Protein AF-A0A9J6H5M2-F1 (afdb_monomer_lite)

Structure (mmCIF, N/CA/C/O backbone):
data_AF-A0A9J6H5M2-F1
#
_entry.id   AF-A0A9J6H5M2-F1
#
loop_
_atom_site.group_PDB
_atom_site.id
_atom_site.type_symbol
_atom_site.label_atom_id
_atom_site.label_alt_id
_atom_site.label_comp_id
_atom_site.label_asym_id
_atom_site.label_entity_id
_atom_site.label_seq_id
_atom_site.pdbx_PDB_ins_code
_atom_site.Cartn_x
_atom_site.Cartn_y
_atom_site.Cartn_z
_atom_site.occupancy
_atom_site.B_iso_or_equiv
_atom_site.auth_seq_id
_atom_site.auth_comp_id
_atom_site.auth_asym_id
_atom_site.auth_atom_id
_atom_site.pdbx_PDB_model_num
ATOM 1 N N . MET A 1 1 ? 56.459 1.322 -5.179 1.00 40.41 1 MET A N 1
ATOM 2 C CA . MET A 1 1 ? 55.280 1.253 -4.292 1.00 40.41 1 MET A CA 1
ATOM 3 C C . MET A 1 1 ? 54.798 2.662 -3.998 1.00 40.41 1 MET A C 1
ATOM 5 O O . MET A 1 1 ? 55.482 3.377 -3.287 1.00 40.41 1 MET A O 1
ATOM 9 N N . ALA A 1 2 ? 53.670 3.079 -4.574 1.00 31.59 2 ALA A N 1
ATOM 10 C CA . ALA A 1 2 ? 53.018 4.339 -4.227 1.00 31.59 2 ALA A CA 1
ATOM 11 C C . ALA A 1 2 ? 51.504 4.102 -4.232 1.00 31.59 2 ALA A C 1
ATOM 13 O O . ALA A 1 2 ? 50.889 3.955 -5.286 1.00 31.59 2 ALA A O 1
ATOM 14 N N . ALA A 1 3 ? 50.929 3.979 -3.039 1.00 37.03 3 ALA A N 1
ATOM 15 C CA . ALA A 1 3 ? 49.495 3.879 -2.833 1.00 37.03 3 ALA A CA 1
ATOM 16 C C . ALA A 1 3 ? 48.961 5.279 -2.515 1.00 37.03 3 ALA A C 1
ATOM 18 O O . ALA A 1 3 ? 49.221 5.809 -1.440 1.00 37.03 3 ALA A O 1
ATOM 19 N N . VAL A 1 4 ? 48.202 5.872 -3.437 1.00 39.97 4 VAL A N 1
ATOM 20 C CA . VAL A 1 4 ? 47.340 7.019 -3.128 1.00 39.97 4 VAL A CA 1
ATOM 21 C C . VAL A 1 4 ? 45.908 6.593 -3.415 1.00 39.97 4 VAL A C 1
ATOM 23 O O . VAL A 1 4 ? 45.450 6.526 -4.555 1.00 39.97 4 VAL A O 1
ATOM 26 N N . VAL A 1 5 ? 45.219 6.232 -2.337 1.00 38.47 5 VAL A N 1
ATOM 27 C CA . VAL A 1 5 ? 43.799 5.891 -2.307 1.00 38.47 5 VAL A CA 1
ATOM 28 C C . VAL A 1 5 ? 42.996 7.153 -2.627 1.00 38.47 5 VAL A C 1
ATOM 30 O O . VAL A 1 5 ? 42.807 8.016 -1.774 1.00 38.47 5 VAL A O 1
ATOM 33 N N . LEU A 1 6 ? 42.489 7.273 -3.857 1.00 36.91 6 LEU A N 1
ATOM 34 C CA . LEU A 1 6 ? 41.469 8.270 -4.187 1.00 36.91 6 LEU A CA 1
ATOM 35 C C . LEU A 1 6 ? 40.118 7.822 -3.620 1.00 36.91 6 LEU A C 1
ATOM 37 O O . LEU A 1 6 ? 39.317 7.156 -4.282 1.00 36.91 6 LEU A O 1
ATOM 41 N N . LEU A 1 7 ? 39.857 8.227 -2.378 1.00 32.16 7 LEU A N 1
ATOM 42 C CA . LEU A 1 7 ? 38.536 8.204 -1.758 1.00 32.16 7 LEU A CA 1
ATOM 43 C C . LEU A 1 7 ? 37.583 9.090 -2.578 1.00 32.16 7 LEU A C 1
ATOM 45 O O . LEU A 1 7 ? 37.495 10.304 -2.400 1.00 32.16 7 LEU A O 1
ATOM 49 N N . ARG A 1 8 ? 36.836 8.472 -3.498 1.00 34.94 8 ARG A N 1
ATOM 50 C CA . ARG A 1 8 ? 35.700 9.100 -4.182 1.00 34.94 8 ARG A CA 1
ATOM 51 C C . ARG A 1 8 ? 34.577 9.338 -3.173 1.00 34.94 8 ARG A C 1
ATOM 53 O O . ARG A 1 8 ? 33.660 8.531 -3.041 1.00 34.94 8 ARG A O 1
ATOM 60 N N . HIS A 1 9 ? 34.632 10.465 -2.471 1.00 32.72 9 HIS A N 1
ATOM 61 C CA . HIS A 1 9 ? 33.506 10.964 -1.692 1.00 32.72 9 HIS A CA 1
ATOM 62 C C . HIS A 1 9 ? 32.355 11.310 -2.647 1.00 32.72 9 HIS A C 1
ATOM 64 O O . HIS A 1 9 ? 32.377 12.295 -3.386 1.00 32.72 9 HIS A O 1
ATOM 70 N N . SER A 1 10 ? 31.334 10.456 -2.670 1.00 35.69 10 SER A N 1
ATOM 71 C CA . SER A 1 10 ? 30.121 10.652 -3.454 1.00 35.69 10 SER A CA 1
ATOM 72 C C . SER A 1 10 ? 29.307 11.818 -2.884 1.00 35.69 10 SER A C 1
ATOM 74 O O . SER A 1 10 ? 28.484 11.636 -1.984 1.00 35.69 10 SER A O 1
ATOM 76 N N . ALA A 1 11 ? 29.514 13.021 -3.422 1.00 36.84 11 ALA A N 1
ATOM 77 C CA . ALA A 1 11 ? 28.692 14.188 -3.131 1.00 36.84 11 ALA A CA 1
ATOM 78 C C . ALA A 1 11 ? 27.231 13.914 -3.532 1.00 36.84 11 ALA A C 1
ATOM 80 O O . ALA A 1 11 ? 26.844 13.904 -4.706 1.00 36.84 11 ALA A O 1
ATOM 81 N N . ARG A 1 12 ? 26.392 13.650 -2.530 1.00 43.22 12 ARG A N 1
ATOM 82 C CA . ARG A 1 12 ? 24.959 13.387 -2.675 1.00 43.22 12 ARG A CA 1
ATOM 83 C C . ARG A 1 12 ? 24.252 14.702 -3.016 1.00 43.22 12 ARG A C 1
ATOM 85 O O . ARG A 1 12 ? 23.751 15.379 -2.125 1.00 43.22 12 ARG A O 1
ATOM 92 N N . ARG A 1 13 ? 24.202 15.060 -4.306 1.00 49.31 13 ARG A N 1
ATOM 93 C CA . ARG A 1 13 ? 23.516 16.262 -4.822 1.00 49.31 13 ARG A CA 1
ATOM 94 C C . ARG A 1 13 ? 22.038 16.263 -4.407 1.00 49.31 13 ARG A C 1
ATOM 96 O O . ARG A 1 13 ? 21.194 15.634 -5.050 1.00 49.31 13 ARG A O 1
ATOM 103 N N . ARG A 1 14 ? 21.707 16.953 -3.313 1.00 43.28 14 ARG A N 1
ATOM 104 C CA . ARG A 1 14 ? 20.325 17.324 -2.992 1.00 43.28 14 ARG A CA 1
ATOM 105 C C . ARG A 1 14 ? 19.957 18.481 -3.916 1.00 43.28 14 ARG A C 1
ATOM 107 O O . ARG A 1 14 ? 20.640 19.493 -3.957 1.00 43.28 14 ARG A O 1
ATOM 114 N N . ARG A 1 15 ? 18.896 18.290 -4.699 1.00 46.22 15 ARG A N 1
ATOM 115 C CA . ARG A 1 15 ? 18.306 19.318 -5.559 1.00 46.22 15 ARG A CA 1
ATOM 116 C C . ARG A 1 15 ? 17.826 20.468 -4.669 1.00 46.22 15 ARG A C 1
ATOM 118 O O . ARG A 1 15 ? 16.798 20.316 -4.012 1.00 46.22 15 ARG A O 1
ATOM 125 N N . VAL A 1 16 ? 18.564 21.574 -4.643 1.00 44.44 16 VAL A N 1
ATOM 126 C CA . VAL A 1 16 ? 18.082 22.849 -4.108 1.00 44.44 16 VAL A CA 1
ATOM 127 C C . VAL A 1 16 ? 16.912 23.263 -5.002 1.00 44.44 16 VAL A C 1
ATOM 129 O O . VAL A 1 16 ? 17.063 23.400 -6.214 1.00 44.44 16 VAL A O 1
ATOM 132 N N . ARG A 1 17 ? 15.703 23.327 -4.439 1.00 42.03 17 ARG A N 1
ATOM 133 C CA . ARG A 1 17 ? 14.585 24.017 -5.089 1.00 42.03 17 ARG A CA 1
ATOM 134 C C . ARG A 1 17 ? 14.909 25.499 -4.961 1.00 42.03 17 ARG A C 1
ATOM 136 O O . ARG A 1 17 ? 14.998 25.976 -3.837 1.00 42.03 17 ARG A O 1
ATOM 143 N N . SER A 1 18 ? 15.127 26.181 -6.080 1.00 39.88 18 SER A N 1
ATOM 144 C CA . SER A 1 18 ? 15.285 27.631 -6.113 1.00 39.88 18 SER A CA 1
ATOM 145 C C . SER A 1 18 ? 14.051 28.271 -5.474 1.00 39.88 18 SER A C 1
ATOM 147 O O . SER A 1 18 ? 12.960 28.233 -6.046 1.00 39.88 18 SER A O 1
ATOM 149 N N . LEU A 1 19 ? 14.209 28.804 -4.266 1.00 38.16 19 LEU A N 1
ATOM 150 C CA . LEU A 1 19 ? 13.326 29.847 -3.772 1.00 38.16 19 LEU A CA 1
ATOM 151 C C . LEU A 1 19 ? 13.597 31.051 -4.669 1.00 38.16 19 LEU A C 1
ATOM 153 O O . LEU A 1 19 ? 14.726 31.524 -4.750 1.00 38.16 19 LEU A O 1
ATOM 157 N N . THR A 1 20 ? 12.588 31.477 -5.417 1.00 43.81 20 THR A N 1
ATOM 158 C CA . THR A 1 20 ? 12.629 32.723 -6.176 1.00 43.81 20 THR A CA 1
ATOM 159 C C . THR A 1 20 ? 12.805 33.866 -5.184 1.00 43.81 20 THR A C 1
ATOM 161 O O . THR A 1 20 ? 11.858 34.238 -4.492 1.00 43.81 20 THR A O 1
ATOM 164 N N . TYR A 1 21 ? 14.025 34.380 -5.079 1.00 36.28 21 TYR A N 1
ATOM 165 C CA . TYR A 1 21 ? 14.314 35.608 -4.358 1.00 36.28 21 TYR A CA 1
ATOM 166 C C . TYR A 1 21 ? 13.694 36.765 -5.151 1.00 36.28 21 TYR A C 1
ATOM 168 O O . TYR A 1 21 ? 14.065 36.992 -6.301 1.00 36.28 21 TYR A O 1
ATOM 176 N N . ARG A 1 22 ? 12.698 37.449 -4.580 1.00 39.03 22 ARG A N 1
ATOM 177 C CA . ARG A 1 22 ? 12.180 38.725 -5.093 1.00 39.03 22 ARG A CA 1
ATOM 178 C C . ARG A 1 22 ? 12.925 39.829 -4.336 1.00 39.03 22 ARG A C 1
ATOM 180 O O . ARG A 1 22 ? 12.656 39.974 -3.145 1.00 39.03 22 ARG A O 1
ATOM 187 N N . PRO A 1 23 ? 13.841 40.589 -4.959 1.00 42.41 23 PRO A N 1
ATOM 188 C CA . PRO A 1 23 ? 14.429 41.740 -4.292 1.00 42.41 23 PRO A CA 1
ATOM 189 C C . PRO A 1 23 ? 13.372 42.846 -4.203 1.00 42.41 23 PRO A C 1
ATOM 191 O O . PRO A 1 23 ? 12.792 43.240 -5.216 1.00 42.41 23 PRO A O 1
ATOM 194 N N . LEU A 1 24 ? 13.112 43.335 -2.992 1.00 44.44 24 LEU A N 1
ATOM 195 C CA . LEU A 1 24 ? 12.464 44.627 -2.781 1.00 44.44 24 LEU A CA 1
ATOM 196 C C . LEU A 1 24 ? 13.496 45.698 -3.141 1.00 44.44 24 LEU A C 1
ATOM 198 O O . LEU A 1 24 ? 14.487 45.866 -2.437 1.00 44.44 24 LEU A O 1
ATOM 202 N N . VAL A 1 25 ? 13.296 46.362 -4.276 1.00 49.12 25 VAL A N 1
ATOM 203 C CA . VAL A 1 25 ? 14.146 47.465 -4.730 1.00 49.12 25 VAL A CA 1
ATOM 204 C C . VAL A 1 25 ? 13.827 48.688 -3.871 1.00 49.12 25 VAL A C 1
ATOM 206 O O . VAL A 1 25 ? 12.731 49.234 -3.973 1.00 49.12 25 VAL A O 1
ATOM 209 N N . THR A 1 26 ? 14.760 49.119 -3.024 1.00 50.75 26 THR A N 1
ATOM 210 C CA . THR A 1 26 ? 14.743 50.467 -2.440 1.00 50.75 26 THR A CA 1
ATOM 211 C C . THR A 1 26 ? 15.625 51.388 -3.297 1.00 50.75 26 THR A C 1
ATOM 213 O O . THR A 1 26 ? 16.707 50.974 -3.717 1.00 50.75 26 THR A O 1
ATOM 216 N N . PRO A 1 27 ? 15.180 52.614 -3.627 1.00 44.44 27 PRO A N 1
ATOM 217 C CA . PRO A 1 27 ? 15.902 53.482 -4.549 1.00 44.44 27 PRO A CA 1
ATOM 218 C C . PRO A 1 27 ? 16.948 54.318 -3.797 1.00 44.44 27 PRO A C 1
ATOM 220 O O . PRO A 1 27 ? 16.605 54.966 -2.811 1.00 44.44 27 PRO A O 1
ATOM 223 N N . GLY A 1 28 ? 18.205 54.344 -4.266 1.00 52.38 28 GLY A N 1
ATOM 224 C CA . GLY A 1 28 ? 19.137 55.405 -3.847 1.00 52.38 28 GLY A CA 1
ATOM 225 C C . GLY A 1 28 ? 20.641 55.124 -3.768 1.00 52.38 28 GLY A C 1
ATOM 226 O O . GLY A 1 28 ? 21.319 55.918 -3.130 1.00 52.38 28 GLY A O 1
ATOM 227 N N . TRP A 1 29 ? 21.196 54.061 -4.363 1.00 39.06 29 TRP A N 1
ATOM 228 C CA . TRP A 1 29 ? 22.641 53.776 -4.252 1.00 39.06 29 TRP A CA 1
ATOM 229 C C . TRP A 1 29 ? 23.302 53.656 -5.636 1.00 39.06 29 TRP A C 1
ATOM 231 O O . TRP A 1 29 ? 22.751 53.034 -6.545 1.00 39.06 29 TRP A O 1
ATOM 241 N N . SER A 1 30 ? 24.448 54.323 -5.804 1.00 47.09 30 SER A N 1
ATOM 242 C CA . SER A 1 30 ? 25.210 54.470 -7.052 1.00 47.09 30 SER A CA 1
ATOM 243 C C . SER A 1 30 ? 25.893 53.165 -7.500 1.00 47.09 30 SER A C 1
ATOM 245 O O . SER A 1 30 ? 26.251 52.303 -6.701 1.00 47.09 30 SER A O 1
ATOM 247 N N . LEU A 1 31 ? 26.074 53.016 -8.817 1.00 48.09 31 LEU A N 1
ATOM 248 C CA . LEU A 1 31 ? 26.410 51.768 -9.527 1.00 48.09 31 LEU A CA 1
ATOM 249 C C . LEU A 1 31 ? 27.858 51.243 -9.375 1.00 48.09 31 LEU A C 1
ATOM 251 O O . LEU A 1 31 ? 28.308 50.483 -10.230 1.00 48.09 31 LEU A O 1
ATOM 255 N N . GLN A 1 32 ? 28.609 51.601 -8.331 1.00 46.53 32 GLN A N 1
ATOM 256 C CA . GLN A 1 32 ? 30.026 51.202 -8.220 1.00 46.53 32 GLN A CA 1
ATOM 257 C C . GLN A 1 32 ? 30.377 50.237 -7.079 1.00 46.53 32 GLN A C 1
ATOM 259 O O . GLN A 1 32 ? 31.501 49.748 -7.054 1.00 46.53 32 GLN A O 1
ATOM 264 N N . GLU A 1 33 ? 29.422 49.823 -6.239 1.00 42.88 33 GLU A N 1
ATOM 265 C CA . GLU A 1 33 ? 29.666 48.815 -5.182 1.00 42.88 33 GLU A CA 1
ATOM 266 C C . GLU A 1 33 ? 28.840 47.520 -5.327 1.00 42.88 33 GLU A C 1
ATOM 268 O O . GLU A 1 33 ? 28.665 46.766 -4.376 1.00 42.88 33 GLU A O 1
ATOM 273 N N . PHE A 1 34 ? 28.354 47.197 -6.531 1.00 40.56 34 PHE A N 1
ATOM 274 C CA . PHE A 1 34 ? 27.584 45.963 -6.789 1.00 40.56 34 PHE A CA 1
ATOM 275 C C . PHE A 1 34 ? 28.420 44.792 -7.343 1.00 40.56 34 PHE A C 1
ATOM 277 O O . PHE A 1 34 ? 27.873 43.832 -7.888 1.00 40.56 34 PHE A O 1
ATOM 284 N N . VAL A 1 35 ? 29.751 44.855 -7.237 1.00 46.97 35 VAL A N 1
ATOM 285 C CA . VAL A 1 35 ? 30.671 43.905 -7.897 1.00 46.97 35 VAL A CA 1
ATOM 286 C C . VAL A 1 35 ? 31.413 43.020 -6.897 1.00 46.97 35 VAL A C 1
ATOM 288 O O . VAL A 1 35 ? 32.588 42.754 -7.070 1.00 46.97 35 VAL A O 1
ATOM 291 N N . VAL A 1 36 ? 30.765 42.503 -5.852 1.00 47.19 36 VAL A N 1
ATOM 292 C CA . VAL A 1 36 ? 31.319 41.356 -5.106 1.00 47.19 36 VAL A CA 1
ATOM 293 C C . VAL A 1 36 ? 30.171 40.563 -4.479 1.00 47.19 36 VAL A C 1
ATOM 295 O O . VAL A 1 36 ? 29.782 40.891 -3.378 1.00 47.19 36 VAL A O 1
ATOM 298 N N . ILE A 1 37 ? 29.566 39.609 -5.206 1.00 45.38 37 ILE A N 1
ATOM 299 C CA . ILE A 1 37 ? 29.144 38.223 -4.830 1.00 45.38 37 ILE A CA 1
ATOM 300 C C . ILE A 1 37 ? 28.354 37.645 -6.034 1.00 45.38 37 ILE A C 1
ATOM 302 O O . ILE A 1 37 ? 27.184 37.298 -5.936 1.00 45.38 37 ILE A O 1
ATOM 306 N N . HIS A 1 38 ? 28.968 37.548 -7.217 1.00 45.66 38 HIS A N 1
ATOM 307 C CA . HIS A 1 38 ? 28.384 36.806 -8.357 1.00 45.66 38 HIS A CA 1
ATOM 308 C C . HIS A 1 38 ? 29.426 35.933 -9.072 1.00 45.66 38 HIS A C 1
ATOM 310 O O . HIS A 1 38 ? 29.368 35.696 -10.272 1.00 45.66 38 HIS A O 1
ATOM 316 N N . GLY A 1 39 ? 30.405 35.425 -8.325 1.00 44.91 39 GLY A N 1
ATOM 317 C CA . GLY A 1 39 ? 31.439 34.535 -8.843 1.00 44.91 39 GLY A CA 1
ATOM 318 C C . GLY A 1 39 ? 31.276 33.121 -8.311 1.00 44.91 39 GLY A C 1
ATOM 319 O O . GLY A 1 39 ? 32.050 32.740 -7.449 1.00 44.91 39 GLY A O 1
ATOM 320 N N . LEU A 1 40 ? 30.241 32.397 -8.756 1.00 48.56 40 LEU A N 1
ATOM 321 C CA . LEU A 1 40 ? 30.150 30.924 -8.874 1.00 48.56 40 LEU A CA 1
ATOM 322 C C . LEU A 1 40 ? 28.710 30.541 -9.265 1.00 48.56 40 LEU A C 1
ATOM 324 O O . LEU A 1 40 ? 28.057 29.692 -8.652 1.00 48.56 40 LEU A O 1
ATOM 328 N N . GLU A 1 41 ? 28.192 31.164 -10.322 1.00 50.34 41 GLU A N 1
ATOM 329 C CA . GLU A 1 41 ? 27.005 30.653 -10.998 1.00 50.34 41 GLU A CA 1
ATOM 330 C C . GLU A 1 41 ? 27.421 29.349 -11.700 1.00 50.34 41 GLU A C 1
ATOM 332 O O . GLU A 1 41 ? 27.913 29.341 -12.826 1.00 50.34 41 GLU A O 1
ATOM 337 N N . CYS A 1 42 ? 27.304 28.220 -10.996 1.00 43.03 42 CYS A N 1
ATOM 338 C CA . CYS A 1 42 ? 27.499 26.889 -11.564 1.00 43.03 42 CYS A CA 1
ATOM 339 C C . CYS A 1 42 ? 26.363 26.585 -12.556 1.00 43.03 42 CYS A C 1
ATOM 341 O O . CYS A 1 42 ? 25.515 25.727 -12.302 1.00 43.03 42 CYS A O 1
ATOM 343 N N . THR A 1 43 ? 26.335 27.261 -13.702 1.00 59.34 43 THR A N 1
ATOM 344 C CA . THR A 1 43 ? 25.466 26.923 -14.834 1.00 59.34 43 THR A CA 1
ATOM 345 C C . THR A 1 43 ? 26.087 25.757 -15.595 1.00 59.34 43 THR A C 1
ATOM 347 O O . THR A 1 43 ? 26.459 25.842 -16.761 1.00 59.34 43 THR A O 1
ATOM 350 N N . ALA A 1 44 ? 26.226 24.618 -14.911 1.00 64.56 44 ALA A N 1
ATOM 351 C CA . ALA A 1 44 ? 26.579 23.381 -15.588 1.00 64.56 44 ALA A CA 1
ATOM 352 C C . ALA A 1 44 ? 25.546 23.147 -16.709 1.00 64.56 44 ALA A C 1
ATOM 354 O O . ALA A 1 44 ? 24.342 23.171 -16.419 1.00 64.56 44 ALA A O 1
ATOM 355 N N . PRO A 1 45 ? 25.976 22.930 -17.969 1.00 68.25 45 PRO A N 1
ATOM 356 C CA . PRO A 1 45 ? 25.050 22.727 -19.073 1.00 68.25 45 PRO A CA 1
ATOM 357 C C . PRO A 1 45 ? 24.117 21.559 -18.734 1.00 68.25 45 PRO A C 1
ATOM 359 O O . PRO A 1 45 ? 24.556 20.594 -18.092 1.00 68.25 45 PRO A O 1
ATOM 362 N N . PRO A 1 46 ? 22.826 21.620 -19.118 1.00 66.25 46 PRO A N 1
ATOM 363 C CA . PRO A 1 46 ? 21.876 20.570 -18.796 1.00 66.25 46 PRO A CA 1
ATOM 364 C C . PRO A 1 46 ? 22.395 19.249 -19.360 1.00 66.25 46 PRO A C 1
ATOM 366 O O . PRO A 1 46 ? 22.370 19.007 -20.566 1.00 66.25 46 PRO A O 1
ATOM 369 N N . THR A 1 47 ? 22.899 18.384 -18.477 1.00 72.88 47 THR A N 1
ATOM 370 C CA . THR A 1 47 ? 23.416 17.076 -18.868 1.00 72.88 47 THR A CA 1
ATOM 371 C C . THR A 1 47 ? 22.290 16.326 -19.570 1.00 72.88 47 THR A C 1
ATOM 373 O O . THR A 1 47 ? 21.258 16.047 -18.942 1.00 72.88 47 THR A O 1
ATOM 376 N N . LYS A 1 48 ? 22.467 15.999 -20.859 1.00 75.44 48 LYS A N 1
ATOM 377 C CA . LYS A 1 48 ? 21.538 15.127 -21.587 1.00 75.44 48 LYS A CA 1
ATOM 378 C C . LYS A 1 48 ? 21.386 13.846 -20.769 1.00 75.44 48 LYS A C 1
ATOM 380 O O . LYS A 1 48 ? 22.374 13.222 -20.383 1.00 75.44 48 LYS A O 1
ATOM 385 N N . ARG A 1 49 ? 20.148 13.484 -20.418 1.00 74.19 49 ARG A N 1
ATOM 386 C CA . ARG A 1 49 ? 19.908 12.267 -19.635 1.00 74.19 49 ARG A CA 1
ATOM 387 C C . ARG A 1 49 ? 20.366 11.073 -20.468 1.00 74.19 49 ARG A C 1
ATOM 389 O O . ARG A 1 49 ? 19.693 10.733 -21.430 1.00 74.19 49 ARG A O 1
ATOM 396 N N . ALA A 1 50 ? 21.452 10.419 -20.057 1.00 79.88 50 ALA A N 1
ATOM 397 C CA . ALA A 1 50 ? 21.933 9.194 -20.703 1.00 79.88 50 ALA A CA 1
ATOM 398 C C . ALA A 1 50 ? 20.883 8.070 -20.665 1.00 79.88 50 ALA A C 1
ATOM 400 O O . ALA A 1 50 ? 20.828 7.221 -21.544 1.00 79.88 50 ALA A O 1
ATOM 401 N N . VAL A 1 51 ? 20.024 8.078 -19.640 1.00 77.56 51 VAL A N 1
ATOM 402 C CA . VAL A 1 51 ? 18.934 7.118 -19.485 1.00 77.56 51 VAL A CA 1
ATOM 403 C C . VAL A 1 51 ? 17.661 7.867 -19.124 1.00 77.56 51 VAL A C 1
ATOM 405 O O . VAL A 1 51 ? 17.563 8.501 -18.070 1.00 77.56 51 VAL A O 1
ATOM 408 N N . TRP A 1 52 ? 16.657 7.767 -19.992 1.00 70.44 52 TRP A N 1
ATOM 409 C CA . TRP A 1 52 ? 15.332 8.322 -19.732 1.00 70.44 52 TRP A CA 1
ATOM 410 C C . TRP A 1 52 ? 14.604 7.561 -18.608 1.00 70.44 52 TRP A C 1
ATOM 412 O O . TRP A 1 52 ? 13.951 8.179 -17.761 1.00 70.44 52 TRP A O 1
ATOM 422 N N . MET A 1 53 ? 14.776 6.232 -18.536 1.00 71.12 53 MET A N 1
ATOM 423 C CA . MET A 1 53 ? 14.214 5.378 -17.486 1.00 71.12 53 MET A CA 1
ATOM 424 C C . MET A 1 53 ? 15.075 4.138 -17.218 1.00 71.12 53 MET A C 1
ATOM 426 O O . MET A 1 53 ? 15.395 3.380 -18.125 1.00 71.12 53 MET A O 1
ATOM 430 N N . ARG A 1 54 ? 15.402 3.889 -15.947 1.00 79.06 54 ARG A N 1
ATOM 431 C CA . ARG A 1 54 ? 16.049 2.640 -15.523 1.00 79.06 54 ARG A CA 1
ATOM 432 C C . ARG A 1 54 ? 14.998 1.537 -15.372 1.00 79.06 54 ARG A C 1
ATOM 434 O O . ARG A 1 54 ? 14.061 1.717 -14.587 1.00 79.06 54 ARG A O 1
ATOM 441 N N . LYS A 1 55 ? 15.173 0.405 -16.067 1.00 82.00 55 LYS A N 1
ATOM 442 C CA . LYS A 1 55 ? 14.358 -0.807 -15.870 1.00 82.00 55 LYS A CA 1
ATOM 443 C C . LYS A 1 55 ? 14.525 -1.289 -14.425 1.00 82.00 55 LYS A C 1
ATOM 445 O O . LYS A 1 55 ? 15.640 -1.334 -13.907 1.00 82.00 55 LYS A O 1
ATOM 450 N N . ARG A 1 56 ? 13.413 -1.589 -13.754 1.00 85.06 56 ARG A N 1
ATOM 451 C CA . ARG A 1 56 ? 13.395 -2.153 -12.395 1.00 85.06 56 ARG A CA 1
ATOM 452 C C . ARG A 1 56 ? 12.696 -3.501 -12.437 1.00 85.06 56 ARG A C 1
ATOM 454 O O . ARG A 1 56 ? 11.717 -3.631 -13.167 1.00 85.06 56 ARG A O 1
ATOM 461 N N . CYS A 1 57 ? 13.196 -4.463 -11.667 1.00 86.94 57 CYS A N 1
ATOM 462 C CA . CYS A 1 57 ? 12.559 -5.766 -11.525 1.00 86.94 57 CYS A CA 1
ATOM 463 C C . CYS A 1 57 ? 11.165 -5.593 -10.905 1.00 86.94 57 CYS A C 1
ATOM 465 O O . CYS A 1 57 ? 11.010 -4.859 -9.931 1.00 86.94 57 CYS A O 1
ATOM 467 N N . GLN A 1 58 ? 10.157 -6.218 -11.512 1.00 88.62 58 GLN A N 1
ATOM 468 C CA . GLN A 1 58 ? 8.759 -6.195 -11.062 1.00 88.62 58 GLN A CA 1
ATOM 469 C C . GLN A 1 58 ? 8.272 -7.599 -10.677 1.00 88.62 58 GLN A C 1
ATOM 471 O O . GLN A 1 58 ? 7.105 -7.761 -10.316 1.00 88.62 58 GLN A O 1
ATOM 476 N N . ASP A 1 59 ? 9.152 -8.598 -10.771 1.00 90.00 59 ASP A N 1
ATOM 477 C CA . ASP A 1 59 ? 8.801 -10.018 -10.736 1.00 90.00 59 ASP A CA 1
ATOM 478 C C . ASP A 1 59 ? 8.255 -10.436 -9.381 1.00 90.00 59 ASP A C 1
ATOM 480 O O . ASP A 1 59 ? 7.367 -11.279 -9.317 1.00 90.00 59 ASP A O 1
ATOM 484 N N . TRP A 1 60 ? 8.699 -9.790 -8.302 1.00 91.50 60 TRP A N 1
ATOM 485 C CA . TRP A 1 60 ? 8.134 -10.062 -6.990 1.00 91.50 60 TRP A CA 1
ATOM 486 C C . TRP A 1 60 ? 6.622 -9.817 -6.954 1.00 91.50 60 TRP A C 1
ATOM 488 O O . TRP A 1 60 ? 5.876 -10.684 -6.525 1.00 91.50 60 TRP A O 1
ATOM 498 N N . TRP A 1 61 ? 6.138 -8.690 -7.480 1.00 92.06 61 TRP A N 1
ATOM 499 C CA . TRP A 1 61 ? 4.693 -8.453 -7.542 1.00 92.06 61 TRP A CA 1
ATOM 500 C C . TRP A 1 61 ? 4.020 -9.307 -8.623 1.00 92.06 61 TRP A C 1
ATOM 502 O O . TRP A 1 61 ? 2.989 -9.921 -8.379 1.00 92.06 61 TRP A O 1
ATOM 512 N N . ASN A 1 62 ? 4.593 -9.328 -9.829 1.00 88.56 62 ASN A N 1
ATOM 513 C CA . ASN A 1 62 ? 3.924 -9.897 -11.000 1.00 88.56 62 ASN A CA 1
ATOM 514 C C . ASN A 1 62 ? 3.908 -11.431 -11.013 1.00 88.56 62 ASN A C 1
ATOM 516 O O . ASN A 1 62 ? 3.006 -12.010 -11.603 1.00 88.56 62 ASN A O 1
ATOM 520 N N . ARG A 1 63 ? 4.924 -12.078 -10.436 1.00 87.19 63 ARG A N 1
ATOM 521 C CA . ARG A 1 63 ? 5.090 -13.536 -10.449 1.00 87.19 63 ARG A CA 1
ATOM 522 C C . ARG A 1 63 ? 4.952 -14.111 -9.050 1.00 87.19 63 ARG A C 1
ATOM 524 O O . ARG A 1 63 ? 4.119 -14.980 -8.846 1.00 87.19 63 ARG A O 1
ATOM 531 N N . ILE A 1 64 ? 5.702 -13.594 -8.080 1.00 87.50 64 ILE A N 1
ATOM 532 C CA . ILE A 1 64 ? 5.744 -14.208 -6.745 1.00 87.50 64 ILE A CA 1
ATOM 533 C C . ILE A 1 64 ? 4.420 -13.976 -5.999 1.00 87.50 64 ILE A C 1
ATOM 535 O O . ILE A 1 64 ? 3.748 -14.933 -5.631 1.00 87.50 64 ILE A O 1
ATOM 539 N N . VAL A 1 65 ? 3.990 -12.724 -5.833 1.00 86.25 65 VAL A N 1
ATOM 540 C CA . VAL A 1 65 ? 2.747 -12.412 -5.101 1.00 86.25 65 VAL A CA 1
ATOM 541 C C . VAL A 1 65 ? 1.507 -12.918 -5.845 1.00 86.25 65 VAL A C 1
ATOM 543 O O . VAL A 1 65 ? 0.566 -13.395 -5.218 1.00 86.25 65 VAL A O 1
ATOM 546 N N . ALA A 1 66 ? 1.494 -12.825 -7.177 1.00 79.81 66 ALA A N 1
ATOM 547 C CA . ALA A 1 66 ? 0.334 -13.218 -7.975 1.00 79.81 66 ALA A CA 1
ATOM 548 C C . ALA A 1 66 ? 0.127 -14.742 -8.056 1.00 79.81 66 ALA A C 1
ATOM 550 O O . ALA A 1 66 ? -1.020 -15.183 -8.116 1.00 79.81 66 ALA A O 1
ATOM 551 N N . THR A 1 67 ? 1.211 -15.526 -8.064 1.00 83.12 67 THR A N 1
ATOM 552 C CA . THR A 1 67 ? 1.160 -16.964 -8.397 1.00 83.12 67 THR A CA 1
ATOM 553 C C . THR A 1 67 ? 1.544 -17.871 -7.232 1.00 83.12 67 THR A C 1
ATOM 555 O O . THR A 1 67 ? 1.049 -18.989 -7.162 1.00 83.12 67 THR A O 1
ATOM 558 N N . ASN A 1 68 ? 2.417 -17.422 -6.325 1.00 86.00 68 ASN A N 1
ATOM 559 C CA . ASN A 1 68 ? 3.031 -18.292 -5.317 1.00 86.00 68 ASN A CA 1
ATOM 560 C C . ASN A 1 68 ? 2.535 -18.045 -3.888 1.00 86.00 68 ASN A C 1
ATOM 562 O O . ASN A 1 68 ? 2.732 -18.912 -3.045 1.00 86.00 68 ASN A O 1
ATOM 566 N N . PHE A 1 69 ? 1.941 -16.886 -3.592 1.00 89.12 69 PHE A N 1
ATOM 567 C CA . PHE A 1 69 ? 1.556 -16.548 -2.218 1.00 89.12 69 PHE A CA 1
ATOM 568 C C . PHE A 1 69 ? 0.270 -17.254 -1.786 1.00 89.12 69 PHE A C 1
ATOM 570 O O . PHE A 1 69 ? -0.778 -17.094 -2.418 1.00 89.12 69 PHE A O 1
ATOM 577 N N . ASN A 1 70 ? 0.343 -17.950 -0.653 1.00 91.50 70 ASN A N 1
ATOM 578 C CA . ASN A 1 70 ? -0.815 -18.452 0.083 1.00 91.50 70 ASN A CA 1
ATOM 579 C C . ASN A 1 70 ? -1.321 -17.402 1.100 1.00 91.50 70 ASN A C 1
ATOM 581 O O . ASN A 1 70 ? -0.715 -16.345 1.288 1.00 91.50 70 ASN A O 1
ATOM 585 N N . ASP A 1 71 ? -2.429 -17.679 1.791 1.00 89.44 71 ASP A N 1
ATOM 586 C CA . ASP A 1 71 ? -2.988 -16.733 2.769 1.00 89.44 71 ASP A CA 1
ATOM 587 C C . ASP A 1 71 ? -2.070 -16.456 3.976 1.00 89.44 71 ASP A C 1
ATOM 589 O O . ASP A 1 71 ? -2.152 -15.377 4.568 1.00 89.44 71 ASP A O 1
ATOM 593 N N . ASN A 1 72 ? -1.172 -17.378 4.344 1.00 92.12 72 ASN A N 1
ATOM 594 C CA . ASN A 1 72 ? -0.168 -17.132 5.385 1.00 92.12 72 ASN A CA 1
ATOM 595 C C . ASN A 1 72 ? 0.877 -16.117 4.917 1.00 92.12 72 ASN A C 1
ATOM 597 O O . ASN A 1 72 ? 1.160 -15.173 5.651 1.00 92.12 72 ASN A O 1
ATOM 601 N N . ASP A 1 73 ? 1.367 -16.239 3.684 1.00 92.56 73 ASP A N 1
ATOM 602 C CA . ASP A 1 73 ? 2.310 -15.286 3.090 1.00 92.56 73 ASP A CA 1
ATOM 603 C C . ASP A 1 73 ? 1.679 -13.892 2.978 1.00 92.56 73 ASP A C 1
ATOM 605 O O . ASP A 1 73 ? 2.307 -12.869 3.275 1.00 92.56 73 ASP A O 1
ATOM 609 N N . TRP A 1 74 ? 0.399 -13.845 2.595 1.00 92.69 74 TRP A N 1
ATOM 610 C CA . TRP A 1 74 ? -0.379 -12.609 2.570 1.00 92.69 74 TRP A CA 1
ATOM 611 C C . TRP A 1 74 ? -0.487 -11.980 3.962 1.00 92.69 74 TRP A C 1
ATOM 613 O O . TRP A 1 74 ? -0.204 -10.788 4.122 1.00 92.69 74 TRP A O 1
ATOM 623 N N . ARG A 1 75 ? -0.797 -12.771 4.995 1.00 91.69 75 ARG A N 1
ATOM 624 C CA . ARG A 1 75 ? -0.829 -12.291 6.383 1.00 91.69 75 ARG A CA 1
ATOM 625 C C . ARG A 1 75 ? 0.541 -11.837 6.877 1.00 91.69 75 ARG A C 1
ATOM 627 O O . ARG A 1 75 ? 0.625 -10.811 7.542 1.00 91.69 75 ARG A O 1
ATOM 634 N N . GLU A 1 76 ? 1.618 -12.525 6.528 1.00 92.19 76 GLU A N 1
ATOM 635 C CA . GLU A 1 76 ? 2.962 -12.145 6.960 1.00 92.19 76 GLU A CA 1
ATOM 636 C C . GLU A 1 76 ? 3.406 -10.817 6.324 1.00 92.19 76 GLU A C 1
ATOM 638 O O . GLU A 1 76 ? 3.891 -9.916 7.014 1.00 92.19 76 GLU A O 1
ATOM 643 N N . LYS A 1 77 ?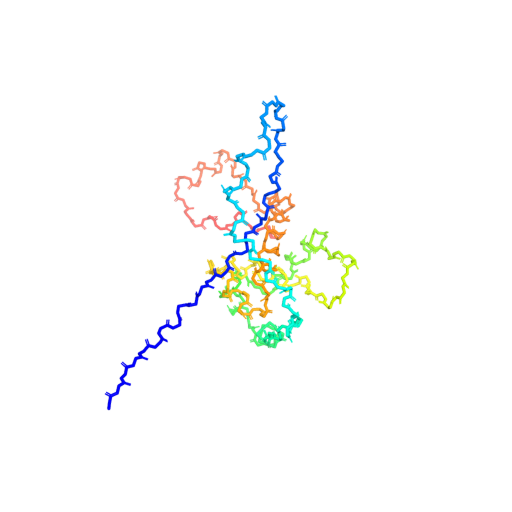 3.213 -10.661 5.006 1.00 91.81 77 LYS A N 1
ATOM 644 C CA . LYS A 1 77 ? 3.711 -9.491 4.262 1.00 91.81 77 LYS A CA 1
ATOM 645 C C . LYS A 1 77 ? 2.763 -8.293 4.277 1.00 91.81 77 LYS A C 1
ATOM 647 O O . LYS A 1 77 ? 3.234 -7.155 4.231 1.00 91.81 77 LYS A O 1
ATOM 652 N N . PHE A 1 78 ? 1.453 -8.524 4.327 1.00 91.88 78 PHE A N 1
ATOM 653 C CA . PHE A 1 78 ? 0.425 -7.481 4.227 1.00 91.88 78 PHE A CA 1
ATOM 654 C C . PHE A 1 78 ? -0.475 -7.372 5.463 1.00 91.88 78 PHE A C 1
ATOM 656 O O . PHE A 1 78 ? -1.273 -6.439 5.523 1.00 91.88 78 PHE A O 1
ATOM 663 N N . ARG A 1 79 ? -0.340 -8.271 6.453 1.00 92.62 79 ARG A N 1
ATOM 664 C CA . ARG A 1 79 ? -1.174 -8.322 7.675 1.00 92.62 79 ARG A CA 1
ATOM 665 C C . ARG A 1 79 ? -2.667 -8.537 7.406 1.00 92.62 79 ARG A C 1
ATOM 667 O O . ARG A 1 79 ? -3.494 -8.228 8.252 1.00 92.62 79 ARG A O 1
ATOM 674 N N . MET A 1 80 ? -3.014 -9.092 6.244 1.00 91.56 80 MET A N 1
ATOM 675 C CA . MET A 1 80 ? -4.387 -9.447 5.869 1.00 91.56 80 MET A CA 1
ATOM 676 C C . MET A 1 80 ? -4.403 -10.586 4.848 1.00 91.56 80 MET A C 1
ATOM 678 O O . MET A 1 80 ? -3.400 -10.816 4.177 1.00 91.56 80 MET A O 1
ATOM 682 N N . SER A 1 81 ? -5.534 -11.284 4.723 1.00 92.00 81 SER A N 1
ATOM 683 C CA . SER A 1 81 ? -5.742 -12.297 3.680 1.00 92.00 81 SER A CA 1
ATOM 684 C C . SER A 1 81 ? -5.883 -11.660 2.295 1.00 92.00 81 SER A C 1
ATOM 686 O O . SER A 1 81 ? -6.216 -10.474 2.165 1.00 92.00 81 SER A O 1
ATOM 688 N N . ARG A 1 82 ? -5.689 -12.462 1.240 1.00 91.06 82 ARG A N 1
ATOM 689 C CA . ARG A 1 82 ? -5.885 -12.000 -0.142 1.00 91.06 82 ARG A CA 1
ATOM 690 C C . ARG A 1 82 ? -7.327 -11.548 -0.395 1.00 91.06 82 ARG A C 1
ATOM 692 O O . ARG A 1 82 ? -7.551 -10.569 -1.102 1.00 91.06 82 ARG A O 1
ATOM 699 N N . HIS A 1 83 ? -8.291 -12.234 0.212 1.00 91.31 83 HIS A N 1
ATOM 700 C CA . HIS A 1 83 ? -9.708 -11.890 0.123 1.00 91.31 83 HIS A CA 1
ATOM 701 C C . HIS A 1 83 ? -9.987 -10.478 0.664 1.00 91.31 83 HIS A C 1
ATOM 703 O O . HIS A 1 83 ? -10.492 -9.624 -0.067 1.00 91.31 83 HIS A O 1
ATOM 709 N N . ASN A 1 84 ? -9.556 -10.184 1.895 1.00 90.88 84 ASN A N 1
ATOM 710 C CA . ASN A 1 84 ? -9.752 -8.866 2.513 1.00 90.88 84 ASN A CA 1
ATOM 711 C C . ASN A 1 84 ? -9.025 -7.762 1.740 1.00 90.88 84 ASN A C 1
ATOM 713 O O . ASN A 1 84 ? -9.526 -6.645 1.617 1.00 90.88 84 ASN A O 1
ATOM 717 N N . PHE A 1 85 ? -7.862 -8.083 1.170 1.00 93.00 85 PHE A N 1
ATOM 718 C CA . PHE A 1 85 ? -7.152 -7.175 0.282 1.00 93.00 85 PHE A CA 1
ATOM 719 C C . PHE A 1 85 ? -7.993 -6.795 -0.948 1.00 93.00 85 PHE A C 1
ATOM 721 O O . PHE A 1 85 ? -8.092 -5.612 -1.270 1.00 93.00 85 PHE A O 1
ATOM 728 N N . CYS A 1 86 ? -8.634 -7.757 -1.618 1.00 93.06 86 CYS A N 1
ATOM 729 C CA . CYS A 1 86 ? -9.511 -7.478 -2.759 1.00 93.06 86 CYS A CA 1
ATOM 730 C C . CYS A 1 86 ? -10.704 -6.590 -2.371 1.00 93.06 86 CYS A C 1
ATOM 732 O O . CYS A 1 86 ? -11.002 -5.631 -3.085 1.00 93.06 86 CYS A O 1
ATOM 734 N N . HIS A 1 87 ? -11.328 -6.845 -1.216 1.00 91.44 87 HIS A N 1
ATOM 735 C CA . HIS A 1 87 ? -12.394 -5.989 -0.684 1.00 91.44 87 HIS A CA 1
ATOM 736 C C . HIS A 1 87 ? -11.917 -4.557 -0.435 1.00 91.44 87 HIS A C 1
ATOM 738 O O . HIS A 1 87 ? -12.564 -3.598 -0.856 1.00 91.44 87 HIS A O 1
ATOM 744 N N . LEU A 1 88 ? -10.746 -4.399 0.182 1.00 91.44 88 LEU A N 1
ATOM 745 C CA . LEU A 1 88 ? -10.154 -3.089 0.424 1.00 91.44 88 LEU A CA 1
ATOM 746 C C . LEU A 1 88 ? -9.853 -2.351 -0.887 1.00 91.44 88 LEU A C 1
ATOM 748 O O . LEU A 1 88 ? -10.131 -1.158 -0.994 1.00 91.44 88 LEU A O 1
ATOM 752 N N . VAL A 1 89 ? -9.304 -3.045 -1.888 1.00 93.06 89 VAL A N 1
ATOM 753 C CA . VAL A 1 89 ? -9.044 -2.478 -3.219 1.00 93.06 89 VAL A CA 1
ATOM 754 C C . VAL A 1 89 ? -10.335 -1.968 -3.856 1.00 93.06 89 VAL A C 1
ATOM 756 O O . VAL A 1 89 ? -10.342 -0.851 -4.376 1.00 93.06 89 VAL A O 1
ATOM 759 N N . ALA A 1 90 ? -11.420 -2.742 -3.786 1.00 92.12 90 ALA A N 1
ATOM 760 C CA . ALA A 1 90 ? -12.725 -2.330 -4.294 1.00 92.12 90 ALA A CA 1
ATOM 761 C C . ALA A 1 90 ? -13.255 -1.086 -3.558 1.00 92.12 90 ALA A C 1
ATOM 763 O O . ALA A 1 90 ? -13.680 -0.130 -4.206 1.00 92.12 90 ALA A O 1
ATOM 764 N N . ALA A 1 91 ? -13.138 -1.045 -2.227 1.00 90.06 91 ALA A N 1
ATOM 765 C CA . ALA A 1 91 ? -13.580 0.088 -1.414 1.00 90.06 91 ALA A CA 1
ATOM 766 C C . ALA A 1 91 ? -12.816 1.391 -1.723 1.00 90.06 91 ALA A C 1
ATOM 768 O O . ALA A 1 91 ? -13.399 2.474 -1.722 1.00 90.06 91 ALA A O 1
ATOM 769 N N . VAL A 1 92 ? -11.513 1.316 -2.026 1.00 91.25 92 VAL A N 1
ATOM 770 C CA . VAL A 1 92 ? -10.696 2.506 -2.346 1.00 91.25 92 VAL A CA 1
ATOM 771 C C . VAL A 1 92 ? -10.671 2.868 -3.835 1.00 91.25 92 VAL A C 1
ATOM 773 O O . VAL A 1 92 ? -10.184 3.945 -4.198 1.00 91.25 92 VAL A O 1
ATOM 776 N N . ALA A 1 93 ? -11.187 2.002 -4.711 1.00 91.12 93 ALA A N 1
ATOM 777 C CA . ALA A 1 93 ? -11.235 2.215 -6.154 1.00 91.12 93 ALA A CA 1
ATOM 778 C C . ALA A 1 93 ? -11.842 3.557 -6.600 1.00 91.12 93 ALA A C 1
ATOM 780 O O . ALA A 1 93 ? -11.214 4.206 -7.448 1.00 91.12 93 ALA A O 1
ATOM 781 N N . PRO A 1 94 ? -12.977 4.041 -6.056 1.00 88.94 94 PRO A N 1
ATOM 782 C CA . PRO A 1 94 ? -13.537 5.329 -6.474 1.00 88.94 94 PRO A CA 1
ATOM 783 C C . PRO A 1 94 ? -12.618 6.520 -6.156 1.00 88.94 94 PRO A C 1
ATOM 785 O O . PRO A 1 94 ? -12.596 7.496 -6.902 1.00 88.94 94 PRO A O 1
ATOM 788 N N . TYR A 1 95 ? -11.793 6.427 -5.109 1.00 87.50 95 TYR A N 1
ATOM 789 C CA . TYR A 1 95 ? -10.975 7.543 -4.612 1.00 87.50 95 TYR A CA 1
ATOM 790 C C . TYR A 1 95 ? -9.545 7.541 -5.163 1.00 87.50 95 TYR A C 1
ATOM 792 O O . TYR A 1 95 ? -8.955 8.587 -5.427 1.00 87.50 95 TYR A O 1
ATOM 800 N N . MET A 1 96 ? -8.975 6.354 -5.384 1.00 86.12 96 MET A N 1
ATOM 801 C CA . MET A 1 96 ? -7.624 6.178 -5.939 1.00 86.12 96 MET A CA 1
ATOM 802 C C . MET A 1 96 ? -7.623 5.899 -7.448 1.00 86.12 96 MET A C 1
ATOM 804 O O . MET A 1 96 ? -6.582 5.537 -8.038 1.00 86.12 96 MET A O 1
ATOM 808 N N . SER A 1 97 ? -8.791 6.082 -8.067 1.00 76.12 97 SER A N 1
ATOM 809 C CA . SER A 1 97 ? -9.004 5.935 -9.494 1.00 76.12 97 SER A CA 1
ATOM 810 C C . SER A 1 97 ? -8.048 6.804 -10.283 1.00 76.12 97 SER A C 1
ATOM 812 O O . SER A 1 97 ? -7.614 7.875 -9.842 1.00 76.12 97 SER A O 1
ATOM 814 N N . PRO A 1 98 ? -7.609 6.331 -11.446 1.00 67.12 98 PRO A N 1
ATOM 815 C CA . PRO A 1 98 ? -6.302 6.759 -11.831 1.00 67.12 98 PRO A CA 1
ATOM 816 C C . PRO A 1 98 ? -6.489 7.825 -12.950 1.00 67.12 98 PRO A C 1
ATOM 818 O O . PRO A 1 98 ? -7.194 7.613 -13.931 1.00 67.12 98 PRO A O 1
ATOM 821 N N . CYS A 1 99 ? -5.840 8.998 -12.835 1.00 61.31 99 CYS A N 1
ATOM 822 C CA . CYS A 1 99 ? -6.027 10.151 -13.747 1.00 61.31 99 CYS A CA 1
ATOM 823 C C . CYS A 1 99 ? -5.804 9.829 -15.244 1.00 61.31 99 CYS A C 1
ATOM 825 O O . CYS A 1 99 ? -4.858 9.124 -15.586 1.00 61.31 99 CYS A O 1
ATOM 827 N N . LYS A 1 100 ? -6.638 10.355 -16.143 1.00 58.56 100 LYS A N 1
ATOM 828 C CA . LYS A 1 100 ? -6.714 9.925 -17.555 1.00 58.56 100 LYS A CA 1
ATOM 829 C C . LYS A 1 100 ? -5.496 10.293 -18.429 1.00 58.56 100 LYS A C 1
ATOM 831 O O . LYS A 1 100 ? -5.290 9.674 -19.463 1.00 58.56 100 LYS A O 1
ATOM 836 N N . ASN A 1 101 ? -4.624 11.198 -17.977 1.00 57.34 101 ASN A N 1
ATOM 837 C CA . ASN A 1 101 ? -3.565 11.772 -18.817 1.00 57.34 101 ASN A CA 1
ATOM 838 C C . ASN A 1 101 ? -2.173 11.265 -18.406 1.00 57.34 101 ASN A C 1
ATOM 840 O O . ASN A 1 101 ? -1.517 11.868 -17.553 1.00 57.34 101 ASN A O 1
ATOM 844 N N . TYR A 1 102 ? -1.705 10.157 -18.993 1.00 59.66 102 TYR A N 1
ATOM 845 C CA . TYR A 1 102 ? -0.329 9.681 -18.797 1.00 59.66 102 TYR A CA 1
ATOM 846 C C . TYR A 1 102 ? 0.299 9.119 -20.072 1.00 59.66 102 TYR A C 1
ATOM 848 O O . TYR A 1 102 ? -0.285 8.300 -20.764 1.00 59.66 102 TYR A O 1
ATOM 856 N N . VAL A 1 103 ? 1.566 9.476 -20.287 1.00 61.88 103 VAL A N 1
ATOM 857 C CA . VAL A 1 103 ? 2.420 9.013 -21.399 1.00 61.88 103 VAL A CA 1
ATOM 858 C C . VAL A 1 103 ? 3.009 7.604 -21.139 1.00 61.88 103 VAL A C 1
ATOM 860 O O . VAL A 1 103 ? 3.911 7.160 -21.834 1.00 61.88 103 VAL A O 1
ATOM 863 N N . ARG A 1 104 ? 2.596 6.895 -20.075 1.00 67.56 104 ARG A N 1
ATOM 864 C CA . ARG A 1 104 ? 3.199 5.609 -19.653 1.00 67.56 104 ARG A CA 1
ATOM 865 C C . ARG A 1 104 ? 2.142 4.608 -19.208 1.00 67.56 104 ARG A C 1
ATOM 867 O O . ARG A 1 104 ? 1.125 5.011 -18.645 1.00 67.56 104 ARG A O 1
ATOM 874 N N . ALA A 1 105 ? 2.474 3.318 -19.321 1.00 70.44 105 ALA A N 1
ATOM 875 C CA . ALA A 1 105 ? 1.714 2.236 -18.702 1.00 70.44 105 ALA A CA 1
ATOM 876 C C . ALA A 1 105 ? 1.513 2.504 -17.202 1.00 70.44 105 ALA A C 1
ATOM 878 O O . ALA A 1 105 ? 2.444 2.831 -16.453 1.00 70.44 105 ALA A O 1
ATOM 879 N N . ARG A 1 106 ? 0.257 2.417 -16.777 1.00 78.06 106 ARG A N 1
ATOM 880 C CA . ARG A 1 106 ? -0.178 2.763 -15.432 1.00 78.06 106 ARG A CA 1
ATOM 881 C C . ARG A 1 106 ? 0.167 1.656 -14.442 1.00 78.06 106 ARG A C 1
ATOM 883 O O . ARG A 1 106 ? -0.056 0.484 -14.706 1.00 78.06 106 ARG A O 1
ATOM 890 N N . VAL A 1 107 ? 0.614 2.053 -13.248 1.00 86.94 107 VAL A N 1
ATOM 891 C CA . VAL A 1 107 ? 0.623 1.149 -12.090 1.00 86.94 107 VAL A CA 1
ATOM 892 C C . VAL A 1 107 ? -0.834 0.793 -11.757 1.00 86.94 107 VAL A C 1
ATOM 894 O O . VAL A 1 107 ? -1.597 1.726 -11.471 1.00 86.94 107 VAL A O 1
ATOM 897 N N . PRO A 1 108 ? -1.230 -0.493 -11.808 1.00 89.56 108 PRO A N 1
ATOM 898 C CA . PRO A 1 108 ? -2.602 -0.912 -11.526 1.00 89.56 108 PRO A CA 1
ATOM 899 C C . PRO A 1 108 ? -2.990 -0.558 -10.088 1.00 89.56 108 PRO A C 1
ATOM 901 O O . PRO A 1 108 ? -2.114 -0.408 -9.232 1.00 89.56 108 PRO A O 1
ATOM 904 N N . LEU A 1 109 ? -4.289 -0.372 -9.836 1.00 91.69 109 LEU A N 1
ATOM 905 C CA . LEU A 1 109 ? -4.799 0.054 -8.530 1.00 91.69 109 LEU A CA 1
ATOM 906 C C . LEU A 1 109 ? -4.329 -0.885 -7.414 1.00 91.69 109 LEU A C 1
ATOM 908 O O . LEU A 1 109 ? -3.751 -0.409 -6.440 1.00 91.69 109 LEU A O 1
ATOM 912 N N . ASP A 1 110 ? -4.461 -2.191 -7.622 1.00 92.69 110 ASP A N 1
ATOM 913 C CA . ASP A 1 110 ? -4.099 -3.240 -6.665 1.00 92.69 110 ASP A CA 1
ATOM 914 C C . ASP A 1 110 ? -2.651 -3.069 -6.209 1.00 92.69 110 ASP A C 1
ATOM 916 O O . ASP A 1 110 ? -2.345 -3.013 -5.023 1.00 92.69 110 ASP A O 1
ATOM 920 N N . LYS A 1 111 ? -1.743 -2.840 -7.162 1.00 93.25 111 LYS A N 1
ATOM 921 C CA . LYS A 1 111 ? -0.325 -2.628 -6.868 1.00 93.25 111 LYS A CA 1
ATOM 922 C C . LYS A 1 111 ? -0.078 -1.351 -6.064 1.00 93.25 111 LYS A C 1
ATOM 924 O O . LYS A 1 111 ? 0.846 -1.312 -5.254 1.00 93.25 111 LYS A O 1
ATOM 929 N N . LYS A 1 112 ? -0.873 -0.293 -6.266 1.00 93.56 112 LYS A N 1
ATOM 930 C CA . LYS A 1 112 ? -0.779 0.939 -5.460 1.00 93.56 112 LYS A CA 1
ATOM 931 C C . LYS A 1 112 ? -1.171 0.687 -4.013 1.00 93.56 112 LYS A C 1
ATOM 933 O O . LYS A 1 112 ? -0.444 1.119 -3.121 1.00 93.56 112 LYS A O 1
ATOM 938 N N . VAL A 1 113 ? -2.293 0.000 -3.812 1.00 94.38 113 VAL A N 1
ATOM 939 C CA . VAL A 1 113 ? -2.812 -0.351 -2.487 1.00 94.38 113 VAL A CA 1
ATOM 940 C C . VAL A 1 113 ? -1.835 -1.289 -1.785 1.00 94.38 113 VAL A C 1
ATOM 942 O O . VAL A 1 113 ? -1.425 -1.015 -0.662 1.00 94.38 113 VAL A O 1
ATOM 945 N N . ALA A 1 114 ? -1.333 -2.306 -2.486 1.00 94.75 114 ALA A N 1
ATOM 946 C CA . ALA A 1 114 ? -0.336 -3.231 -1.962 1.00 94.75 114 ALA A CA 1
ATOM 947 C C . ALA A 1 114 ? 0.955 -2.531 -1.515 1.00 94.75 114 ALA A C 1
ATOM 949 O O . ALA A 1 114 ? 1.481 -2.845 -0.453 1.00 94.75 114 ALA A O 1
ATOM 950 N N . MET A 1 115 ? 1.458 -1.543 -2.266 1.00 95.38 115 MET A N 1
ATOM 951 C CA . MET A 1 115 ? 2.625 -0.758 -1.836 1.00 95.38 115 MET A CA 1
ATOM 952 C C . MET A 1 115 ? 2.369 0.019 -0.542 1.00 95.38 115 MET A C 1
ATOM 954 O O . MET A 1 115 ? 3.269 0.133 0.293 1.00 95.38 115 MET A O 1
ATOM 958 N N . ALA A 1 116 ? 1.169 0.583 -0.389 1.00 95.44 116 ALA A N 1
ATOM 959 C CA . ALA A 1 116 ? 0.803 1.322 0.810 1.00 95.44 116 ALA A CA 1
ATOM 960 C C . ALA A 1 116 ? 0.678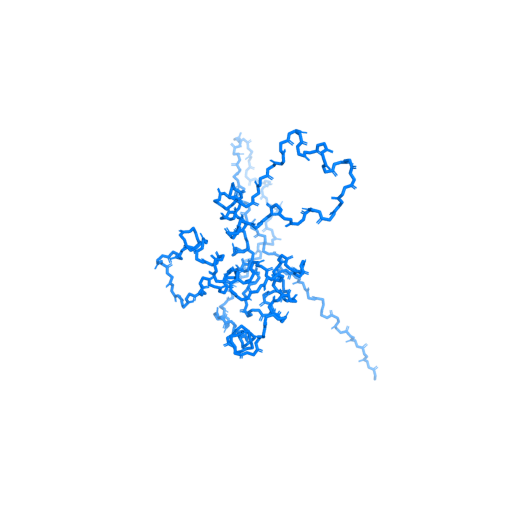 0.384 2.017 1.00 95.44 116 ALA A C 1
ATOM 962 O O . ALA A 1 116 ? 1.294 0.636 3.050 1.00 95.44 116 ALA A O 1
ATOM 963 N N . LEU A 1 117 ? -0.024 -0.738 1.851 1.00 94.88 117 LEU A N 1
ATOM 964 C CA . LEU A 1 117 ? -0.174 -1.758 2.885 1.00 94.88 117 LEU A CA 1
ATOM 965 C C . LEU A 1 117 ? 1.155 -2.372 3.291 1.00 94.88 117 LEU A C 1
ATOM 967 O O . LEU A 1 117 ? 1.446 -2.448 4.473 1.00 94.88 117 LEU A O 1
ATOM 971 N N . TYR A 1 118 ? 2.005 -2.733 2.334 1.00 95.50 118 TYR A N 1
ATOM 972 C CA . TYR A 1 118 ? 3.326 -3.276 2.634 1.00 95.50 118 TYR A CA 1
ATOM 973 C C . TYR A 1 118 ? 4.167 -2.288 3.452 1.00 95.50 118 TYR A C 1
ATOM 975 O O . TYR A 1 118 ? 4.895 -2.682 4.362 1.00 95.50 118 TYR A O 1
ATOM 983 N N . LYS A 1 119 ? 4.058 -0.982 3.170 1.00 94.81 119 LYS A N 1
ATOM 984 C CA . LYS A 1 119 ? 4.721 0.062 3.963 1.00 94.81 119 LYS A CA 1
ATOM 985 C C . LYS A 1 119 ? 4.169 0.153 5.393 1.00 94.81 119 LYS A C 1
ATOM 987 O O . LYS A 1 119 ? 4.962 0.399 6.302 1.00 94.81 119 LYS A O 1
ATOM 992 N N . LEU A 1 120 ? 2.860 -0.018 5.582 1.00 93.62 120 LEU A N 1
ATOM 993 C CA . LEU A 1 120 ? 2.225 -0.051 6.906 1.00 93.62 120 LEU A CA 1
ATOM 994 C C . LEU A 1 120 ? 2.597 -1.327 7.674 1.00 93.62 120 LEU A C 1
ATOM 996 O O . LEU A 1 120 ? 2.987 -1.247 8.828 1.00 93.62 120 LEU A O 1
ATOM 1000 N N . ALA A 1 121 ? 2.558 -2.482 7.012 1.00 92.75 121 ALA A N 1
ATOM 1001 C CA . ALA A 1 121 ? 2.833 -3.793 7.591 1.00 92.75 121 ALA A CA 1
ATOM 1002 C C . ALA A 1 121 ? 4.299 -3.983 8.006 1.00 92.75 121 ALA A C 1
ATOM 1004 O O . ALA A 1 121 ? 4.576 -4.558 9.055 1.00 92.75 121 ALA A O 1
ATOM 1005 N N . SER A 1 122 ? 5.240 -3.525 7.174 1.00 90.31 122 SER A N 1
ATOM 1006 C CA . SER A 1 122 ? 6.680 -3.681 7.429 1.00 90.31 122 SER A CA 1
ATOM 1007 C C . SER A 1 122 ? 7.291 -2.532 8.230 1.00 90.31 122 SER A C 1
ATOM 1009 O O . SER A 1 122 ? 8.441 -2.632 8.645 1.00 90.31 122 SER A O 1
ATOM 1011 N N . CYS A 1 123 ? 6.593 -1.396 8.346 1.00 90.31 123 CYS A N 1
ATOM 1012 C CA . CYS A 1 123 ? 7.128 -0.122 8.840 1.00 90.31 123 CYS A CA 1
ATOM 1013 C C . CYS A 1 123 ? 8.447 0.345 8.174 1.00 90.31 123 CYS A C 1
ATOM 1015 O O . CYS A 1 123 ? 8.993 1.383 8.548 1.00 90.31 123 CYS A O 1
ATOM 1017 N N . GLY A 1 124 ? 8.921 -0.314 7.111 1.00 88.94 124 GLY A N 1
ATOM 1018 C CA . GLY A 1 124 ? 10.256 -0.116 6.539 1.00 88.94 124 GLY A CA 1
ATOM 1019 C C . GLY A 1 124 ? 10.408 1.148 5.692 1.00 88.94 124 GLY A C 1
ATOM 1020 O O . GLY A 1 124 ? 9.437 1.788 5.293 1.00 88.94 124 GLY A O 1
ATOM 1021 N N . GLU A 1 125 ? 11.637 1.549 5.378 1.00 94.44 125 GLU A N 1
ATOM 1022 C CA . GLU A 1 125 ? 11.875 2.751 4.573 1.00 94.44 125 GLU A CA 1
ATOM 1023 C C . GLU A 1 125 ? 11.267 2.672 3.160 1.00 94.44 125 GLU A C 1
ATOM 1025 O O . GLU A 1 125 ? 11.274 1.629 2.503 1.00 94.44 125 GLU A O 1
ATOM 1030 N N . TYR A 1 126 ? 10.869 3.823 2.600 1.00 95.12 126 TYR A N 1
ATOM 1031 C CA . TYR A 1 126 ? 10.363 3.907 1.220 1.00 95.12 126 TYR A CA 1
ATOM 1032 C C . TYR A 1 126 ? 11.337 3.357 0.169 1.00 95.12 126 TYR A C 1
ATOM 1034 O O . TYR A 1 126 ? 10.905 2.958 -0.911 1.00 95.12 126 TYR A O 1
ATOM 1042 N N . ARG A 1 127 ? 12.650 3.366 0.445 1.00 93.88 127 ARG A N 1
ATOM 1043 C CA . ARG A 1 127 ? 13.657 2.757 -0.436 1.00 93.88 127 ARG A CA 1
ATOM 1044 C C . ARG A 1 127 ? 13.481 1.247 -0.537 1.00 93.88 127 ARG A C 1
ATOM 1046 O O . ARG A 1 127 ? 13.591 0.733 -1.642 1.00 93.88 127 ARG A O 1
ATOM 1053 N N . ILE A 1 128 ? 13.186 0.572 0.569 1.00 94.12 128 ILE A N 1
ATOM 1054 C CA . ILE A 1 128 ? 13.017 -0.883 0.608 1.00 94.12 128 ILE A CA 1
ATOM 1055 C C . ILE A 1 128 ? 11.751 -1.278 -0.147 1.00 94.12 128 ILE A C 1
ATOM 1057 O O . ILE A 1 128 ? 11.807 -2.102 -1.053 1.00 94.12 128 ILE A O 1
ATOM 1061 N N . VAL A 1 129 ? 10.639 -0.589 0.120 1.00 94.69 129 VAL A N 1
ATOM 1062 C CA . VAL A 1 129 ? 9.370 -0.821 -0.588 1.00 94.69 129 VAL A CA 1
ATOM 1063 C C . VAL A 1 129 ? 9.511 -0.536 -2.088 1.00 94.69 129 VAL A C 1
ATOM 1065 O O . VAL A 1 129 ? 9.060 -1.310 -2.926 1.00 94.69 129 VAL A O 1
ATOM 1068 N N . ALA A 1 130 ? 10.195 0.550 -2.461 1.00 93.81 130 ALA A N 1
ATOM 1069 C CA . ALA A 1 130 ? 10.486 0.845 -3.864 1.00 93.81 130 ALA A CA 1
ATOM 1070 C C . ALA A 1 130 ? 11.364 -0.236 -4.514 1.00 93.81 130 ALA A C 1
ATOM 1072 O O . ALA A 1 130 ? 11.092 -0.634 -5.643 1.00 93.81 130 ALA A O 1
ATOM 1073 N N . ASN A 1 131 ? 12.363 -0.713 -3.766 1.00 93.56 131 ASN A N 1
ATOM 1074 C CA . ASN A 1 131 ? 13.128 -1.943 -3.965 1.00 93.56 131 ASN A CA 1
ATOM 1075 C C . ASN A 1 131 ? 12.254 -3.094 -4.470 1.00 93.56 131 ASN A C 1
ATOM 1077 O O . ASN A 1 131 ? 12.327 -3.523 -5.621 1.00 93.56 131 ASN A O 1
ATOM 1081 N N . GLN A 1 132 ? 11.397 -3.531 -3.554 1.00 93.62 132 GLN A N 1
ATOM 1082 C CA . GLN A 1 132 ? 10.602 -4.745 -3.645 1.00 93.62 132 GLN A CA 1
ATOM 1083 C C . GLN A 1 132 ? 9.596 -4.715 -4.797 1.00 93.62 132 GLN A C 1
ATOM 1085 O O . GLN A 1 132 ? 9.461 -5.670 -5.554 1.00 93.62 132 GLN A O 1
ATOM 1090 N N . PHE A 1 133 ? 8.903 -3.588 -4.957 1.00 92.62 133 PHE A N 1
ATOM 1091 C CA . PHE A 1 133 ? 7.857 -3.434 -5.965 1.00 92.62 133 PHE A CA 1
ATOM 1092 C C . PHE A 1 133 ? 8.384 -2.938 -7.313 1.00 92.62 133 PHE A C 1
ATOM 1094 O O . PHE A 1 133 ? 7.575 -2.615 -8.177 1.00 92.62 133 PHE A O 1
ATOM 1101 N N . GLY A 1 134 ? 9.698 -2.746 -7.484 1.00 92.56 134 GLY A N 1
ATOM 1102 C CA . GLY A 1 134 ? 10.259 -2.070 -8.660 1.00 92.56 134 GLY A CA 1
ATOM 1103 C C . GLY A 1 134 ? 9.747 -0.630 -8.838 1.00 92.56 134 GLY A C 1
ATOM 1104 O O . GLY A 1 134 ? 9.758 -0.072 -9.940 1.00 92.56 134 GLY A O 1
ATOM 1105 N N . VAL A 1 135 ? 9.256 -0.044 -7.745 1.00 91.25 135 VAL A N 1
ATOM 1106 C CA . VAL A 1 135 ? 8.755 1.319 -7.549 1.00 91.25 135 VAL A CA 1
ATOM 1107 C C . VAL A 1 135 ? 9.851 2.378 -7.775 1.00 91.25 135 VAL A C 1
ATOM 1109 O O . VAL A 1 135 ? 10.992 2.111 -7.414 1.00 91.25 135 VAL A O 1
ATOM 1112 N N . HIS A 1 136 ? 9.599 3.631 -8.171 1.00 91.38 136 HIS A N 1
ATOM 1113 C CA . HIS A 1 136 ? 10.470 4.719 -7.684 1.00 91.38 136 HIS A CA 1
ATOM 1114 C C . HIS A 1 136 ? 9.980 5.185 -6.305 1.00 91.38 136 HIS A C 1
ATOM 1116 O O . HIS A 1 136 ? 8.779 5.353 -6.109 1.00 91.38 136 HIS A O 1
ATOM 1122 N N . LYS A 1 137 ? 10.888 5.472 -5.361 1.00 92.44 137 LYS A N 1
ATOM 1123 C CA . LYS A 1 137 ? 10.531 5.850 -3.975 1.00 92.44 137 LYS A CA 1
ATOM 1124 C C . LYS A 1 137 ? 9.545 7.017 -3.861 1.00 92.44 137 LYS A C 1
ATOM 1126 O O . LYS A 1 137 ? 8.681 7.011 -2.993 1.00 92.44 137 LYS A O 1
ATOM 1131 N N . SER A 1 138 ? 9.639 8.010 -4.750 1.00 92.06 138 SER A N 1
ATOM 1132 C CA . SER A 1 138 ? 8.708 9.150 -4.751 1.00 92.06 138 SER A CA 1
ATOM 1133 C C . SER A 1 138 ? 7.294 8.732 -5.144 1.00 92.06 138 SER A C 1
ATOM 1135 O O . SER A 1 138 ? 6.321 9.281 -4.643 1.00 92.06 138 SER A O 1
ATOM 1137 N N . THR A 1 139 ? 7.186 7.750 -6.035 1.00 90.94 139 THR A N 1
ATOM 1138 C CA . THR A 1 139 ? 5.917 7.186 -6.482 1.00 90.94 139 THR A CA 1
ATOM 1139 C C . THR A 1 139 ? 5.287 6.342 -5.377 1.00 90.94 139 THR A C 1
ATOM 1141 O O . THR A 1 139 ? 4.096 6.489 -5.133 1.00 90.94 139 THR A O 1
ATOM 1144 N N . VAL A 1 140 ? 6.084 5.551 -4.648 1.00 94.00 140 VAL A N 1
ATOM 1145 C CA . VAL A 1 140 ? 5.616 4.833 -3.448 1.00 94.00 140 VAL A CA 1
ATOM 1146 C C . VAL A 1 140 ? 5.067 5.818 -2.417 1.00 94.00 140 VAL A C 1
ATOM 1148 O O . VAL A 1 140 ? 3.933 5.664 -1.983 1.00 94.00 140 VAL A O 1
ATOM 1151 N N . LYS A 1 141 ? 5.817 6.883 -2.091 1.00 94.06 141 LYS A N 1
ATOM 1152 C CA . LYS A 1 141 ? 5.357 7.927 -1.159 1.00 94.06 141 LYS A CA 1
ATOM 1153 C C . LYS A 1 141 ? 4.036 8.563 -1.610 1.00 94.06 141 LYS A C 1
ATOM 1155 O O . LYS A 1 141 ? 3.152 8.769 -0.786 1.00 94.06 141 LYS A O 1
ATOM 1160 N N . LYS A 1 142 ? 3.889 8.853 -2.910 1.00 92.75 142 LYS A N 1
ATOM 1161 C CA . LYS A 1 142 ? 2.640 9.390 -3.472 1.00 92.75 142 LYS A CA 1
ATOM 1162 C C . LYS A 1 142 ? 1.471 8.424 -3.259 1.00 92.75 142 LYS A C 1
ATOM 1164 O O . LYS A 1 142 ? 0.415 8.853 -2.814 1.00 92.75 142 LYS A O 1
ATOM 1169 N N . PHE A 1 143 ? 1.647 7.144 -3.586 1.00 92.75 143 PHE A N 1
ATOM 1170 C CA . PHE A 1 143 ? 0.585 6.145 -3.432 1.00 92.75 143 PHE A CA 1
ATOM 1171 C C . PHE A 1 143 ? 0.230 5.884 -1.975 1.00 92.75 143 PHE A C 1
ATOM 1173 O O . PHE A 1 143 ? -0.950 5.814 -1.664 1.00 92.75 143 PHE A O 1
ATOM 1180 N N . PHE A 1 144 ? 1.230 5.835 -1.096 1.00 94.81 144 PHE A N 1
ATOM 1181 C CA . PHE A 1 144 ? 1.031 5.730 0.343 1.00 94.81 144 PHE A CA 1
ATOM 1182 C C . PHE A 1 144 ? 0.161 6.873 0.876 1.00 94.81 144 PHE A C 1
ATOM 1184 O O . PHE A 1 144 ? -0.849 6.620 1.517 1.00 94.81 144 PHE A O 1
ATOM 1191 N N . TYR A 1 145 ? 0.495 8.123 0.541 1.00 93.81 145 TYR A N 1
ATOM 1192 C CA . TYR A 1 145 ? -0.283 9.271 1.005 1.00 93.81 145 TYR A CA 1
ATOM 1193 C C . TYR A 1 145 ? -1.716 9.272 0.456 1.00 93.81 145 TYR A C 1
ATOM 1195 O O . TYR A 1 145 ? -2.654 9.462 1.219 1.00 93.81 145 TYR A O 1
ATOM 1203 N N . MET A 1 146 ? -1.897 9.004 -0.844 1.00 92.50 146 MET A N 1
ATOM 1204 C CA . MET A 1 146 ? -3.240 8.914 -1.436 1.00 92.50 146 MET A CA 1
ATOM 1205 C C . MET A 1 146 ? -4.074 7.800 -0.795 1.00 92.50 146 MET A C 1
ATOM 1207 O O . MET A 1 146 ? -5.267 7.987 -0.585 1.00 92.50 146 MET A O 1
ATOM 1211 N N . PHE A 1 147 ? -3.455 6.664 -0.463 1.00 93.94 147 PHE A N 1
ATOM 1212 C CA . PHE A 1 147 ? -4.121 5.576 0.245 1.00 93.94 147 PHE A CA 1
ATOM 1213 C C . PHE A 1 147 ? -4.539 6.000 1.653 1.00 93.94 147 PHE A C 1
ATOM 1215 O O . PHE A 1 147 ? -5.719 5.915 1.972 1.00 93.94 147 PHE A O 1
ATOM 1222 N N . CYS A 1 148 ? -3.612 6.522 2.462 1.00 92.81 148 CYS A N 1
ATOM 1223 C CA . CYS A 1 148 ? -3.922 6.982 3.816 1.00 92.81 148 CYS A CA 1
ATOM 1224 C C . CYS A 1 148 ? -5.024 8.044 3.811 1.00 92.81 148 CYS A C 1
ATOM 1226 O O . CYS A 1 148 ? -5.964 7.939 4.585 1.00 92.81 148 CYS A O 1
ATOM 1228 N N . GLN A 1 149 ? -4.961 9.013 2.898 1.00 91.69 149 GLN A N 1
ATOM 1229 C CA . GLN A 1 149 ? -6.006 10.023 2.753 1.00 91.69 149 GLN A CA 1
ATOM 1230 C C . GLN A 1 149 ? -7.358 9.393 2.396 1.00 91.69 149 GLN A C 1
ATOM 1232 O O . GLN A 1 149 ? -8.355 9.696 3.038 1.00 91.69 149 GLN A O 1
ATOM 1237 N N . SER A 1 150 ? -7.390 8.475 1.426 1.00 91.19 150 SER A N 1
ATOM 1238 C CA . SER A 1 150 ? -8.634 7.803 1.022 1.00 91.19 150 SER A CA 1
ATOM 1239 C C . SER A 1 150 ? -9.245 7.012 2.180 1.00 91.19 150 SER A C 1
ATOM 1241 O O . SER A 1 150 ? -10.444 7.101 2.428 1.00 91.19 150 SER A O 1
ATOM 1243 N N . VAL A 1 151 ? -8.413 6.280 2.925 1.00 90.31 151 VAL A N 1
ATOM 1244 C CA . VAL A 1 151 ? -8.859 5.492 4.077 1.00 90.31 151 VAL A CA 1
ATOM 1245 C C . VAL A 1 151 ? -9.361 6.403 5.193 1.00 90.31 151 VAL A C 1
ATOM 1247 O O . VAL A 1 151 ? -10.472 6.213 5.674 1.00 90.31 151 VAL A O 1
ATOM 1250 N N . THR A 1 152 ? -8.596 7.423 5.583 1.00 88.75 152 THR A N 1
ATOM 1251 C CA . THR A 1 152 ? -8.981 8.329 6.672 1.00 88.75 152 THR A CA 1
ATOM 1252 C C . THR A 1 152 ? -10.235 9.138 6.341 1.00 88.75 152 THR A C 1
ATOM 1254 O O . THR A 1 152 ? -11.068 9.353 7.213 1.00 88.75 152 THR A O 1
ATOM 1257 N N . THR A 1 153 ? -10.406 9.578 5.095 1.00 86.94 153 THR A N 1
ATOM 1258 C CA . THR A 1 153 ? -11.555 10.407 4.712 1.00 86.94 153 THR A CA 1
ATOM 1259 C C . THR A 1 153 ? -12.825 9.588 4.480 1.00 86.94 153 THR A C 1
ATOM 1261 O O . THR A 1 153 ? -13.907 10.043 4.852 1.00 86.94 153 THR A O 1
ATOM 1264 N N . HIS A 1 154 ? -12.716 8.398 3.882 1.00 85.56 154 HIS A N 1
ATOM 1265 C CA . HIS A 1 154 ? -13.888 7.655 3.404 1.00 85.56 154 HIS A CA 1
ATOM 1266 C C . HIS A 1 154 ? -14.171 6.370 4.182 1.00 85.56 154 HIS A C 1
ATOM 1268 O O . HIS A 1 154 ? -15.333 6.044 4.387 1.00 85.56 154 HIS A O 1
ATOM 1274 N N . LEU A 1 155 ? -13.139 5.663 4.646 1.00 81.56 155 LEU A N 1
ATOM 1275 C CA . LEU A 1 155 ? -13.297 4.363 5.305 1.00 81.56 155 LEU A CA 1
ATOM 1276 C C . LEU A 1 155 ? -13.257 4.481 6.838 1.00 81.56 155 LEU A C 1
ATOM 1278 O O . LEU A 1 155 ? -13.876 3.680 7.529 1.00 81.56 155 LEU A O 1
ATOM 1282 N N . ALA A 1 156 ? -12.594 5.492 7.406 1.00 77.19 156 ALA A N 1
ATOM 1283 C CA . ALA A 1 156 ? -12.453 5.606 8.860 1.00 77.19 156 ALA A CA 1
ATOM 1284 C C . ALA A 1 156 ? -13.799 5.673 9.594 1.00 77.19 156 ALA A C 1
ATOM 1286 O O . ALA A 1 156 ? -13.933 5.081 10.653 1.00 77.19 156 ALA A O 1
ATOM 1287 N N . LYS A 1 157 ? -14.818 6.320 9.018 1.00 71.00 157 LYS A N 1
ATOM 1288 C CA . LYS A 1 157 ? -16.154 6.386 9.634 1.00 71.00 157 LYS A CA 1
ATOM 1289 C C . LYS A 1 157 ? -16.838 5.021 9.741 1.00 71.00 157 LYS A C 1
ATOM 1291 O O . LYS A 1 157 ? -17.665 4.825 10.623 1.00 71.00 157 LYS A O 1
ATOM 1296 N N . GLU A 1 158 ? -16.521 4.103 8.833 1.00 71.38 158 GLU A N 1
ATOM 1297 C CA . GLU A 1 158 ? -17.127 2.775 8.802 1.00 71.38 158 GLU A CA 1
ATOM 1298 C C . GLU A 1 158 ? -16.360 1.770 9.670 1.00 71.38 158 GLU A C 1
ATOM 1300 O O . GLU A 1 158 ? -16.985 0.975 10.370 1.00 71.38 158 GLU A O 1
ATOM 1305 N N . TYR A 1 159 ? -15.024 1.844 9.666 1.00 67.75 159 TYR A N 1
ATOM 1306 C CA . TYR A 1 159 ? -14.152 0.866 10.332 1.00 67.75 159 TYR A CA 1
ATOM 1307 C C . TYR A 1 159 ? -13.593 1.317 11.688 1.00 67.75 159 TYR A C 1
ATOM 1309 O O . TYR A 1 159 ? -13.097 0.487 12.443 1.00 67.75 159 TYR A O 1
ATOM 1317 N N . VAL A 1 160 ? -13.638 2.613 12.007 1.00 69.25 160 VAL A N 1
ATOM 1318 C CA . VAL A 1 160 ? -13.122 3.168 13.266 1.00 69.25 160 VAL A CA 1
ATOM 1319 C C . VAL A 1 160 ? -14.288 3.784 14.030 1.00 69.25 160 VA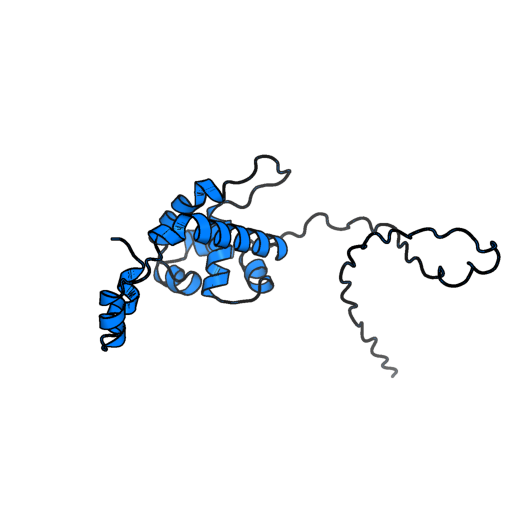L A C 1
ATOM 1321 O O . VAL A 1 160 ? -14.624 4.955 13.859 1.00 69.25 160 VAL A O 1
ATOM 1324 N N . LYS A 1 161 ? -14.929 2.973 14.875 1.00 69.81 161 LYS A N 1
ATOM 1325 C CA . LYS A 1 161 ? -15.933 3.450 15.830 1.00 69.81 161 LYS A CA 1
ATOM 1326 C C . LYS A 1 161 ? -15.260 3.735 17.165 1.00 69.81 161 LYS A C 1
ATOM 1328 O O . LYS A 1 161 ? -14.547 2.889 17.697 1.00 69.81 161 LYS A O 1
ATOM 1333 N N . LEU A 1 162 ? -15.490 4.933 17.695 1.00 67.81 162 LEU A N 1
ATOM 1334 C CA . LEU A 1 162 ? -15.123 5.255 19.069 1.00 67.81 162 LEU A CA 1
ATOM 1335 C C . LEU A 1 162 ? -16.110 4.547 20.007 1.00 67.81 162 LEU A C 1
ATOM 1337 O O . LEU A 1 162 ? -17.318 4.657 19.775 1.00 67.81 162 LEU A O 1
ATOM 1341 N N . PRO A 1 163 ? -15.627 3.829 21.035 1.00 72.62 163 PRO A N 1
ATOM 13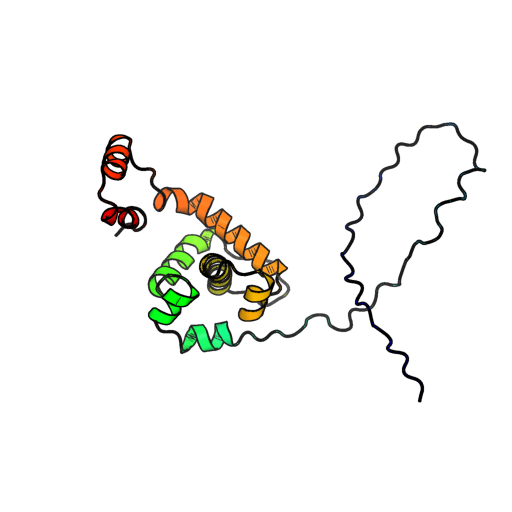42 C CA . PRO A 1 163 ? -16.508 3.186 21.997 1.00 72.62 163 PRO A CA 1
ATOM 1343 C C . PRO A 1 163 ? -17.312 4.247 22.757 1.00 72.62 163 PRO A C 1
ATOM 1345 O O . PRO A 1 163 ? -16.791 5.306 23.117 1.00 72.62 163 PRO A O 1
ATOM 1348 N N . SER A 1 164 ? -18.590 3.962 23.008 1.00 79.12 164 SER A N 1
ATOM 1349 C CA . SER A 1 164 ? -19.443 4.809 23.855 1.00 79.12 164 SER A CA 1
ATOM 1350 C C . SER A 1 164 ? -18.887 4.886 25.283 1.00 79.12 164 SER A C 1
ATOM 1352 O O . SER A 1 164 ? -18.176 3.985 25.715 1.00 79.12 164 SER A O 1
ATOM 1354 N N . ALA A 1 165 ? -19.242 5.910 26.069 1.00 76.56 165 ALA A N 1
ATOM 1355 C CA . ALA A 1 165 ? -18.761 6.071 27.450 1.00 76.56 165 ALA A CA 1
ATOM 1356 C C . ALA A 1 165 ? -19.001 4.822 28.328 1.00 76.56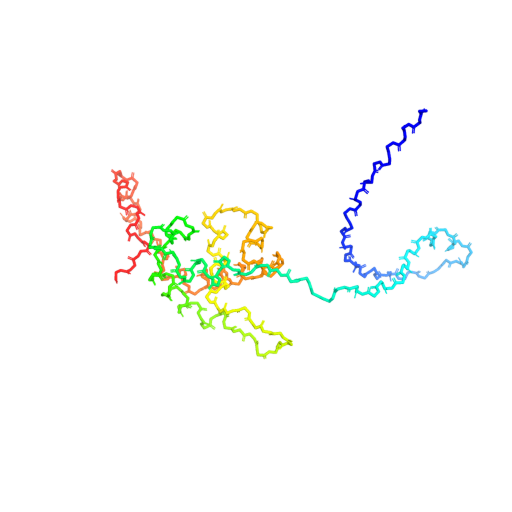 165 ALA A C 1
ATOM 1358 O O . ALA A 1 165 ? -18.186 4.498 29.189 1.00 76.56 165 ALA A O 1
ATOM 1359 N N . ASN A 1 166 ? -20.087 4.085 28.074 1.00 75.81 166 ASN A N 1
ATOM 1360 C CA . ASN A 1 166 ? -20.395 2.833 28.770 1.00 75.81 166 ASN A CA 1
ATOM 1361 C C . ASN A 1 166 ? -19.563 1.640 28.266 1.00 75.81 166 ASN A C 1
ATOM 1363 O O . ASN A 1 166 ? -19.263 0.738 29.040 1.00 75.81 166 ASN A O 1
ATOM 1367 N N . GLU A 1 167 ? -19.179 1.625 26.989 1.00 72.00 167 GLU A N 1
ATOM 1368 C CA . GLU A 1 167 ? -18.292 0.605 26.409 1.00 72.00 167 GLU A CA 1
ATOM 1369 C C . GLU A 1 167 ? -16.832 0.865 26.793 1.00 72.00 167 GLU A C 1
ATOM 1371 O O . GLU A 1 167 ? -16.107 -0.068 27.116 1.00 72.00 167 GLU A O 1
ATOM 1376 N N . ALA A 1 168 ? -16.423 2.134 26.850 1.00 74.31 168 ALA A N 1
ATOM 1377 C CA . ALA A 1 168 ? -15.106 2.550 27.309 1.00 74.31 168 ALA A CA 1
ATOM 1378 C C . ALA A 1 168 ? -14.858 2.133 28.767 1.00 74.31 168 ALA A C 1
ATOM 1380 O O . ALA A 1 168 ? -13.788 1.617 29.068 1.00 74.31 168 ALA A O 1
ATOM 1381 N N . LYS A 1 169 ? -15.859 2.273 29.651 1.00 76.06 169 LYS A N 1
ATOM 1382 C CA . LYS A 1 169 ? -15.784 1.764 31.034 1.00 76.06 169 LYS A CA 1
ATOM 1383 C C . LYS A 1 169 ? -15.563 0.247 31.069 1.00 76.06 169 LYS A C 1
ATOM 1385 O O . LYS A 1 169 ? -14.611 -0.207 31.683 1.00 76.06 169 LYS A O 1
ATOM 1390 N N . LYS A 1 170 ? -16.331 -0.522 30.288 1.00 72.62 170 LYS A N 1
ATOM 1391 C CA . LYS A 1 170 ? -16.173 -1.987 30.184 1.00 72.62 170 LYS A CA 1
ATOM 1392 C C . LYS A 1 170 ? -14.803 -2.430 29.648 1.00 72.62 170 LYS A C 1
ATOM 1394 O O . LYS A 1 170 ? -14.328 -3.492 30.032 1.00 72.62 170 LYS A O 1
ATOM 1399 N N . LEU A 1 171 ? -14.178 -1.641 28.768 1.00 69.81 171 LEU A N 1
ATOM 1400 C CA . LEU A 1 171 ? -12.823 -1.904 28.263 1.00 69.81 171 LEU A CA 1
ATOM 1401 C C . LEU A 1 171 ? -11.740 -1.610 29.314 1.00 69.81 171 LEU A C 1
ATOM 1403 O O . LEU A 1 171 ? -10.729 -2.307 29.354 1.00 69.81 171 LEU A O 1
ATOM 1407 N N . LEU A 1 172 ? -11.950 -0.597 30.160 1.00 70.81 172 LEU A N 1
ATOM 1408 C CA . LEU A 1 172 ? -11.050 -0.258 31.267 1.00 70.81 172 LEU A CA 1
ATOM 1409 C C . LEU A 1 172 ? -11.170 -1.250 32.436 1.00 70.81 172 LEU A C 1
ATOM 1411 O O . LEU A 1 172 ? -10.170 -1.533 33.089 1.00 70.81 172 LEU A O 1
ATOM 1415 N N . ASP A 1 173 ? -12.358 -1.824 32.641 1.00 73.56 173 ASP A N 1
ATOM 1416 C CA . ASP A 1 173 ? -12.672 -2.723 33.759 1.00 73.56 173 ASP A CA 1
ATOM 1417 C C . ASP A 1 173 ? -12.177 -4.181 33.570 1.00 73.56 173 ASP A C 1
ATOM 1419 O O . ASP A 1 173 ? -12.446 -5.039 34.406 1.00 73.56 173 ASP A O 1
ATOM 1423 N N . GLY A 1 174 ? -11.383 -4.472 32.528 1.00 61.38 174 GLY A N 1
ATOM 1424 C CA . GLY A 1 174 ? -10.469 -5.626 32.556 1.00 61.38 174 GLY A CA 1
ATOM 1425 C C . GLY A 1 174 ? -10.887 -6.901 31.815 1.00 61.38 174 GLY A C 1
ATOM 1426 O O . GLY A 1 174 ? -10.728 -7.992 32.353 1.00 61.38 174 GLY A O 1
ATOM 1427 N N . ASN A 1 175 ? -11.307 -6.815 30.547 1.00 50.94 175 ASN A N 1
ATOM 1428 C CA . ASN A 1 175 ? -11.291 -7.991 29.663 1.00 50.94 175 ASN A CA 1
ATOM 1429 C C . ASN A 1 175 ? -10.653 -7.666 28.300 1.00 50.94 175 ASN A C 1
ATOM 1431 O O . ASN A 1 175 ? -11.324 -7.278 27.339 1.00 50.94 175 ASN A O 1
ATOM 1435 N N . ILE A 1 176 ? -9.323 -7.790 28.243 1.00 54.91 176 ILE A N 1
ATOM 1436 C CA . ILE A 1 176 ? -8.458 -7.365 27.124 1.00 54.91 176 ILE A CA 1
ATOM 1437 C C . ILE A 1 176 ? -8.703 -8.201 25.847 1.00 54.91 176 ILE A C 1
ATOM 1439 O O . ILE A 1 176 ? -8.368 -7.760 24.743 1.00 54.91 176 ILE A O 1
ATOM 1443 N N . ASP A 1 177 ? -9.397 -9.336 25.957 1.00 48.94 177 ASP A N 1
ATOM 1444 C CA . ASP A 1 177 ? -9.651 -10.271 24.852 1.00 48.94 177 ASP A CA 1
ATOM 1445 C C . ASP A 1 177 ? -10.674 -9.771 23.813 1.00 48.94 177 ASP A C 1
ATOM 1447 O O . ASP A 1 177 ? -10.798 -10.342 22.731 1.00 48.94 177 ASP A O 1
ATOM 1451 N N . THR A 1 178 ? -11.378 -8.664 24.075 1.00 50.00 178 THR A N 1
ATOM 1452 C CA . THR A 1 178 ? -12.364 -8.092 23.131 1.00 50.00 178 THR A CA 1
ATOM 1453 C C . THR A 1 178 ? -11.805 -6.988 22.224 1.00 50.00 178 THR A C 1
ATOM 1455 O O . THR A 1 178 ? -12.496 -6.511 21.320 1.00 50.00 178 THR A O 1
ATOM 1458 N N . THR A 1 179 ? -10.537 -6.601 22.402 1.00 46.44 179 THR A N 1
ATOM 1459 C CA . THR A 1 179 ? -9.968 -5.378 21.799 1.00 46.44 179 THR A CA 1
ATOM 1460 C C . THR A 1 179 ? -9.845 -5.434 20.267 1.00 46.44 179 THR A C 1
ATOM 1462 O O . THR A 1 179 ? -9.747 -4.392 19.621 1.00 46.44 179 THR A O 1
ATOM 1465 N N . PHE A 1 180 ? -9.914 -6.614 19.641 1.00 45.06 180 PHE A N 1
ATOM 1466 C CA . PHE A 1 180 ? -9.823 -6.736 18.177 1.00 45.06 180 PHE A CA 1
ATOM 1467 C C . PHE A 1 180 ? -11.169 -6.898 17.448 1.00 45.06 180 PHE A C 1
ATOM 1469 O O . PHE A 1 180 ? -11.208 -6.813 16.220 1.00 45.06 180 PHE A O 1
ATOM 1476 N N . THR A 1 181 ? -12.281 -7.060 18.171 1.00 46.28 181 THR A N 1
ATOM 1477 C CA . THR A 1 181 ? -13.612 -7.281 17.568 1.00 46.28 181 THR A CA 1
ATOM 1478 C C . THR A 1 181 ? -14.220 -5.994 16.991 1.00 46.28 181 THR A C 1
ATOM 1480 O O . THR A 1 181 ? -15.095 -6.045 16.133 1.00 46.28 181 THR A O 1
ATOM 1483 N N . PHE A 1 182 ? -13.726 -4.816 17.383 1.00 47.09 182 PHE A N 1
ATOM 1484 C CA . PHE A 1 182 ? -14.315 -3.529 16.985 1.00 47.09 182 PHE A CA 1
ATOM 1485 C C . PHE A 1 182 ? -13.965 -3.050 15.565 1.00 47.09 182 PHE A C 1
ATOM 1487 O O . PHE A 1 182 ? -14.530 -2.054 15.116 1.00 47.09 182 PHE A O 1
ATOM 1494 N N . MET A 1 183 ? -13.063 -3.732 14.847 1.00 40.66 183 MET A N 1
ATOM 1495 C CA . MET A 1 183 ? -12.557 -3.255 13.550 1.00 40.66 183 MET A CA 1
ATOM 1496 C C . MET A 1 183 ? -13.096 -4.022 12.327 1.00 40.66 183 MET A C 1
ATOM 1498 O O . MET A 1 183 ? -12.846 -3.612 11.193 1.00 40.66 183 MET A O 1
ATOM 1502 N N . VAL A 1 184 ? -13.855 -5.108 12.513 1.00 35.69 184 VAL A N 1
ATOM 1503 C CA . VAL A 1 184 ? -14.398 -5.903 11.399 1.00 35.69 184 VAL A CA 1
ATOM 1504 C C . VAL A 1 184 ? -15.910 -5.993 11.535 1.00 35.69 184 VAL A C 1
ATOM 1506 O O . VAL A 1 184 ? -16.436 -6.682 12.400 1.00 35.69 184 VAL A O 1
ATOM 1509 N N . LYS A 1 185 ? -16.613 -5.264 10.669 1.00 39.66 185 LYS A N 1
ATOM 1510 C CA . LYS A 1 185 ? -18.028 -5.506 10.402 1.00 39.66 185 LYS A CA 1
ATOM 1511 C C . LYS A 1 185 ? -18.111 -6.866 9.696 1.00 39.66 185 LYS A C 1
ATOM 1513 O O . LYS A 1 185 ? -17.490 -7.022 8.643 1.00 39.66 185 LYS A O 1
ATOM 1518 N N . SER A 1 186 ? -18.767 -7.828 10.341 1.00 35.00 186 SER A N 1
ATOM 1519 C CA . SER A 1 186 ? -19.166 -9.120 9.773 1.00 35.00 186 SER A CA 1
ATOM 1520 C C . SER A 1 186 ? -20.035 -8.944 8.533 1.00 35.00 186 SER A C 1
ATOM 1522 O O . SER A 1 186 ? -20.796 -7.947 8.497 1.00 35.00 186 SER A O 1
#

Sequence (186 aa):
MAAVVLLRHSARRRRVRSLTYRPLVTPGWSLQEFVVIHGLECTAPPTKRAVWMRKRCQDWWNRIVATNFNDNDWREKFRMSRHNFCHLVAAVAPYMSPCKNYVRARVPLDKKVAMALYKLASCGEYRIVANQFGVHKSTVKKFFYMFCQSVTTHLAKEYVKLPSANEAKKLLDGNIDTTFTFMVKS

Radius of gyration: 26.19 Å; chains: 1; bounding box: 76×74×55 Å

Foldseek 3Di:
DDDDDPPPPPPPDDDDDDPPDDDPDDDDDDDDPPPPDDPDPPPPDPPDPPDPDDFFDQCCVVPCVVPPDDQVNCCQQQVGGPVVLVVLLVLLCVQPPDDPDDPDDDDDSSLLSSLLSSCVNVVDQLVVSCNNRVHDSVSSVVSNVSSVCSCVVRVCVPQPDDDDPVVVVVCVVDDVVCVPVRRDDD

Organism: Haemap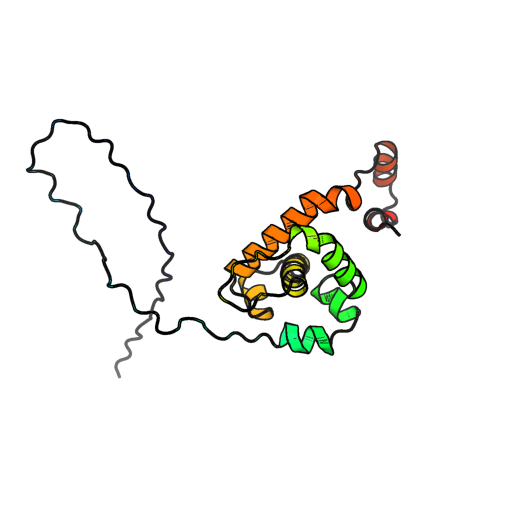hysalis longicornis (NCBI:txid44386)

Secondary structure (DSSP, 8-state):
--------------------------S---TTS--SS------------S-S------HIIIIIIIII--HHHHHHHHSS-HHHHHHHHHHHHHHH---S--SSPPPPHHHHHHHHHHHHHH---HHHHHHHTT--HHHHHHHHHHHHHHIIIIIHHHH-PPPPHHHHHHHHTS-GGGTTGGG---

pLDDT: mean 72.58, std 21.09, range [31.59, 95.5]